Protein AF-A0A7S3N6K0-F1 (afdb_monomer)

Structure (mmCIF, N/CA/C/O backbone):
data_AF-A0A7S3N6K0-F1
#
_entry.id   AF-A0A7S3N6K0-F1
#
loop_
_atom_site.group_PDB
_atom_site.id
_atom_site.type_symbol
_atom_site.label_atom_id
_atom_site.label_alt_id
_atom_site.label_comp_id
_atom_site.label_asym_id
_atom_site.label_entity_id
_atom_site.label_seq_id
_atom_site.pdbx_PDB_ins_code
_atom_site.Cartn_x
_atom_site.Cartn_y
_atom_site.Cartn_z
_atom_site.occupancy
_atom_site.B_iso_or_equiv
_atom_site.auth_seq_id
_atom_site.auth_comp_id
_atom_site.auth_asym_id
_atom_site.auth_atom_id
_atom_site.pdbx_PDB_model_num
ATOM 1 N N . PRO A 1 1 ? -20.641 3.477 -6.121 1.00 61.81 1 PRO A N 1
ATOM 2 C CA . PRO A 1 1 ? -20.800 4.864 -6.634 1.00 61.81 1 PRO A CA 1
ATOM 3 C C . PRO A 1 1 ? -19.766 5.805 -5.996 1.00 61.81 1 PRO A C 1
ATOM 5 O O . PRO A 1 1 ? -19.721 5.887 -4.777 1.00 61.81 1 PRO A O 1
ATOM 8 N N . ILE A 1 2 ? -18.933 6.486 -6.793 1.00 73.31 2 ILE A N 1
ATOM 9 C CA . ILE A 1 2 ? -17.859 7.376 -6.290 1.00 73.31 2 ILE A CA 1
ATOM 10 C C . ILE A 1 2 ? -18.393 8.637 -5.591 1.00 73.31 2 ILE A C 1
ATOM 12 O O . ILE A 1 2 ? -17.727 9.186 -4.718 1.00 73.31 2 ILE A O 1
ATOM 16 N N . GLY A 1 3 ? -19.610 9.070 -5.935 1.00 79.94 3 GLY A N 1
ATOM 17 C CA . GLY A 1 3 ? -20.178 10.332 -5.453 1.00 79.94 3 GLY A CA 1
ATOM 18 C C . GLY A 1 3 ? -20.289 10.454 -3.930 1.00 79.94 3 GLY A C 1
ATOM 19 O O . GLY A 1 3 ? -20.188 11.560 -3.417 1.00 79.94 3 GLY A O 1
ATOM 20 N N . ILE A 1 4 ? -20.437 9.342 -3.199 1.00 83.88 4 ILE A N 1
ATOM 21 C CA . ILE A 1 4 ? -20.520 9.367 -1.727 1.00 83.88 4 ILE A CA 1
ATOM 22 C C . ILE A 1 4 ? -19.163 9.742 -1.117 1.00 83.88 4 ILE A C 1
ATOM 24 O O . ILE A 1 4 ? -19.099 10.634 -0.275 1.00 83.88 4 ILE A O 1
ATOM 28 N N . TYR A 1 5 ? -18.078 9.129 -1.599 1.00 84.31 5 TYR A N 1
ATOM 29 C CA . TYR A 1 5 ? -16.717 9.450 -1.162 1.00 84.31 5 TYR A CA 1
ATOM 30 C C . TYR A 1 5 ? -16.325 10.871 -1.553 1.00 84.31 5 TYR A C 1
ATOM 32 O O . TYR A 1 5 ? -15.713 11.582 -0.764 1.00 84.31 5 TYR A O 1
ATOM 40 N N . PHE A 1 6 ? -16.725 11.306 -2.751 1.00 83.25 6 PHE A N 1
ATOM 41 C CA . PHE A 1 6 ? -16.472 12.673 -3.196 1.00 83.25 6 PHE A CA 1
ATOM 42 C C . PHE A 1 6 ? -17.218 13.698 -2.343 1.00 83.25 6 PHE A C 1
ATOM 44 O O . PHE A 1 6 ? -16.638 14.705 -1.961 1.00 83.25 6 PHE A O 1
ATOM 51 N N . LYS A 1 7 ? -18.471 13.421 -1.970 1.00 84.50 7 LYS A N 1
ATOM 52 C CA . LYS A 1 7 ? -19.224 14.278 -1.050 1.00 84.50 7 LYS A CA 1
ATOM 53 C C . LYS A 1 7 ? -18.536 14.382 0.314 1.00 84.50 7 LYS A C 1
ATOM 55 O O . LYS A 1 7 ? -18.331 15.488 0.789 1.00 84.50 7 LYS A O 1
ATOM 60 N N . ARG A 1 8 ? -18.120 13.254 0.899 1.00 83.06 8 ARG A N 1
ATOM 61 C CA . ARG A 1 8 ? -17.389 13.247 2.178 1.00 83.06 8 ARG A CA 1
ATOM 62 C C . ARG A 1 8 ? -16.058 13.987 2.103 1.00 83.06 8 ARG A C 1
ATOM 64 O O . ARG A 1 8 ? -15.725 14.711 3.026 1.00 83.06 8 ARG A O 1
ATOM 71 N N . PHE A 1 9 ? -15.337 13.855 0.993 1.00 83.75 9 PHE A N 1
ATOM 72 C CA . PHE A 1 9 ? -14.137 14.649 0.739 1.00 83.75 9 PHE A CA 1
ATOM 73 C C . PHE A 1 9 ? -14.433 16.155 0.763 1.00 83.75 9 PHE A C 1
ATOM 75 O O . PHE A 1 9 ? -13.715 16.904 1.417 1.00 83.75 9 PHE A O 1
ATOM 82 N N . LEU A 1 10 ? -15.505 16.602 0.099 1.00 83.19 10 LEU A N 1
ATOM 83 C CA . LEU A 1 10 ? -15.921 18.007 0.150 1.00 83.19 10 LEU A CA 1
ATOM 84 C C . LEU A 1 10 ? -16.320 18.435 1.569 1.00 83.19 10 LEU A C 1
ATOM 86 O O . LEU A 1 10 ? -15.965 19.532 1.990 1.00 83.19 10 LEU A O 1
ATOM 90 N N . ASP A 1 11 ? -17.012 17.570 2.312 1.00 83.00 11 ASP A N 1
ATOM 91 C CA . ASP A 1 11 ? -17.395 17.833 3.701 1.00 83.00 11 ASP A CA 1
ATOM 92 C C . ASP A 1 11 ? -16.158 17.962 4.619 1.00 83.00 11 ASP A C 1
ATOM 94 O O . ASP A 1 11 ? -16.129 18.845 5.475 1.00 83.00 11 ASP A O 1
ATOM 98 N N . GLU A 1 12 ? -15.120 17.135 4.424 1.00 79.25 12 GLU A N 1
ATOM 99 C CA . GLU A 1 12 ? -13.833 17.240 5.134 1.00 79.25 12 GLU A CA 1
ATOM 100 C C . GLU A 1 12 ? -13.090 18.537 4.786 1.00 79.25 12 GLU A C 1
ATOM 102 O O . GLU A 1 12 ? -12.587 19.205 5.685 1.00 79.25 12 GLU A O 1
ATOM 107 N N . LEU A 1 13 ? -13.070 18.939 3.509 1.00 75.31 13 LEU A N 1
ATOM 108 C CA . LEU A 1 13 ? -12.463 20.211 3.096 1.00 75.31 13 LEU A CA 1
ATOM 109 C C . LEU A 1 13 ? -13.164 21.420 3.722 1.00 75.31 13 LEU A C 1
ATOM 111 O O . LEU A 1 13 ? -12.506 22.357 4.163 1.00 75.31 13 LEU A O 1
ATOM 115 N N . LEU A 1 14 ? -14.496 21.399 3.779 1.00 76.56 14 LEU A N 1
ATOM 116 C CA . LEU A 1 14 ? -15.283 22.468 4.394 1.00 76.56 14 LEU A CA 1
ATOM 117 C C . LEU A 1 14 ? -15.173 22.485 5.922 1.00 76.56 14 LEU A C 1
ATOM 119 O O . LEU A 1 14 ? -15.450 23.513 6.533 1.00 76.56 14 LEU A O 1
ATOM 123 N N . ALA A 1 15 ? -14.817 21.365 6.555 1.00 73.38 15 ALA A N 1
ATOM 124 C CA . ALA A 1 15 ? -14.626 21.300 8.001 1.00 73.38 15 ALA A CA 1
ATOM 125 C C . ALA A 1 15 ? -13.355 22.031 8.465 1.00 73.38 15 ALA A C 1
ATOM 127 O O . ALA A 1 15 ? -13.328 22.512 9.599 1.00 73.38 15 ALA A O 1
ATOM 128 N N . ASP A 1 16 ? -12.344 22.132 7.597 1.00 67.25 16 ASP A N 1
ATOM 129 C CA . ASP A 1 16 ? -11.112 22.889 7.851 1.00 67.25 16 ASP A CA 1
ATOM 130 C C . ASP A 1 16 ? -11.307 24.412 7.669 1.00 67.25 16 ASP A C 1
ATOM 132 O O . ASP A 1 16 ? -10.515 25.203 8.187 1.00 67.25 16 ASP A O 1
ATOM 136 N N . GLU A 1 17 ? -12.382 24.840 6.996 1.00 68.38 17 GLU A N 1
ATOM 137 C CA . GLU A 1 17 ? -12.741 26.248 6.807 1.00 68.38 17 GLU A CA 1
ATOM 138 C C . GLU A 1 17 ? -13.609 26.785 7.957 1.00 68.38 17 GLU A C 1
ATOM 140 O O . GLU A 1 17 ? -14.596 26.178 8.379 1.00 68.38 17 GLU A O 1
ATOM 145 N N . GLN A 1 18 ? -13.279 27.983 8.457 1.00 60.53 18 GLN A N 1
ATOM 146 C CA . GLN A 1 18 ? -14.027 28.616 9.557 1.00 60.53 18 GLN A CA 1
ATOM 147 C C . GLN A 1 18 ? -15.471 28.971 9.163 1.00 60.53 18 GLN A C 1
ATOM 149 O O . GLN A 1 18 ? -16.352 29.016 10.022 1.00 60.53 18 GLN A O 1
ATOM 154 N N . ASN A 1 19 ? -15.720 29.182 7.867 1.00 59.16 19 ASN A N 1
ATOM 155 C CA . ASN A 1 19 ? -17.046 29.351 7.288 1.00 59.16 19 ASN A CA 1
ATOM 156 C C . ASN A 1 19 ? -17.302 28.205 6.309 1.00 59.16 19 ASN A C 1
ATOM 158 O O . ASN A 1 19 ? -16.700 28.156 5.242 1.00 59.16 19 ASN A O 1
ATOM 162 N N . LYS A 1 20 ? -18.237 27.312 6.653 1.00 66.81 20 LYS A N 1
ATOM 163 C CA . LYS A 1 20 ? -18.694 26.177 5.828 1.00 66.81 20 LYS A CA 1
ATOM 164 C C . LYS A 1 20 ? -19.511 26.625 4.607 1.00 66.81 20 LYS A C 1
ATOM 166 O O . LYS A 1 20 ? -20.575 26.071 4.337 1.00 66.81 20 LYS A O 1
ATOM 171 N N . ASP A 1 21 ? -19.079 27.678 3.926 1.00 74.38 21 ASP A N 1
ATOM 172 C CA . ASP A 1 21 ? -19.758 28.216 2.759 1.00 74.38 21 ASP A CA 1
ATOM 173 C C . ASP A 1 21 ? -19.478 27.307 1.547 1.00 74.38 21 ASP A C 1
ATOM 175 O O . ASP A 1 21 ? -18.334 27.180 1.119 1.00 74.38 21 ASP A O 1
ATOM 179 N N . PRO A 1 22 ? -20.487 26.657 0.946 1.00 72.19 22 PRO A N 1
ATOM 180 C CA . PRO A 1 22 ? -20.269 25.796 -0.215 1.00 72.19 22 PRO A CA 1
ATOM 181 C C . PRO A 1 22 ? -19.750 26.552 -1.449 1.00 72.19 22 PRO A C 1
ATOM 183 O O . PRO A 1 22 ? -19.272 25.926 -2.397 1.00 72.19 22 PRO A O 1
ATOM 186 N N . SER A 1 23 ? -19.843 27.885 -1.467 1.00 76.31 23 SER A N 1
ATOM 187 C CA . SER A 1 23 ? -19.391 28.711 -2.589 1.00 76.31 23 SER A CA 1
ATOM 188 C C . SER A 1 23 ? -17.866 28.793 -2.733 1.00 76.31 23 SER A C 1
ATOM 190 O O . SER A 1 23 ? -17.402 29.078 -3.836 1.00 76.31 23 SER A O 1
ATOM 192 N N . VAL A 1 24 ? -17.083 28.453 -1.697 1.00 75.94 24 VAL A N 1
ATOM 193 C CA . VAL A 1 24 ? -15.606 28.381 -1.781 1.00 75.94 24 VAL A CA 1
ATOM 194 C C . VAL A 1 24 ? -15.078 27.057 -2.347 1.00 75.94 24 VAL A C 1
ATOM 196 O O . VAL A 1 24 ? -13.908 26.975 -2.717 1.00 75.94 24 VAL A O 1
ATOM 199 N N . ILE A 1 25 ? -15.921 26.026 -2.505 1.00 76.62 25 ILE A N 1
ATOM 200 C CA . ILE A 1 25 ? -15.509 24.708 -3.033 1.00 76.62 25 ILE A CA 1
ATOM 201 C C . ILE A 1 25 ? -14.801 24.800 -4.399 1.00 76.62 25 ILE A C 1
ATOM 203 O O . ILE A 1 25 ? -13.754 24.167 -4.555 1.00 76.62 25 ILE A O 1
ATOM 207 N N . PRO A 1 26 ? -15.305 25.557 -5.399 1.00 78.19 26 PRO A N 1
ATOM 208 C CA . PRO A 1 26 ? -14.641 25.657 -6.697 1.00 78.19 26 PRO A CA 1
ATOM 209 C C . PRO A 1 26 ? -13.258 26.304 -6.612 1.00 78.19 26 PRO A C 1
ATOM 211 O O . PRO A 1 26 ? -12.403 26.014 -7.443 1.00 78.19 26 PRO A O 1
ATOM 214 N N . GLU A 1 27 ? -13.043 27.184 -5.635 1.00 76.62 27 GLU A N 1
ATOM 215 C CA . GLU A 1 27 ? -11.763 27.851 -5.409 1.00 76.62 27 GLU A CA 1
ATOM 216 C C . GLU A 1 27 ? -10.782 26.915 -4.703 1.00 76.62 27 GLU A C 1
ATOM 218 O O . GLU A 1 27 ? -9.694 26.687 -5.221 1.00 76.62 27 GLU A O 1
ATOM 223 N N . LEU A 1 28 ? -11.215 26.245 -3.630 1.00 72.88 28 LEU A N 1
ATOM 224 C CA . LEU A 1 28 ? -10.425 25.225 -2.931 1.00 72.88 28 LEU A CA 1
ATOM 225 C C . LEU A 1 28 ? -10.003 24.085 -3.864 1.00 72.88 28 LEU A C 1
ATOM 227 O O . LEU A 1 28 ? -8.864 23.632 -3.825 1.00 72.88 28 LEU A O 1
ATOM 231 N N . MET A 1 29 ? -10.900 23.633 -4.744 1.00 76.19 29 MET A N 1
ATOM 232 C CA . MET A 1 29 ? -10.610 22.553 -5.687 1.00 76.19 29 MET A CA 1
ATOM 233 C C . MET A 1 29 ? -9.577 22.916 -6.759 1.00 76.19 29 MET A C 1
ATOM 235 O O . MET A 1 29 ? -8.968 21.998 -7.311 1.00 76.19 29 MET A O 1
ATOM 239 N N . LYS A 1 30 ? -9.346 24.203 -7.063 1.00 75.88 30 LYS A N 1
ATOM 240 C CA . LYS A 1 30 ? -8.331 24.604 -8.059 1.00 75.88 30 LYS A CA 1
ATOM 241 C C . LYS A 1 30 ? -6.919 24.204 -7.639 1.00 75.88 30 LYS A C 1
ATOM 243 O O . LYS A 1 30 ? -6.103 23.895 -8.505 1.00 75.88 30 LYS A O 1
ATOM 248 N N . ASP A 1 31 ? -6.658 24.143 -6.336 1.00 69.69 31 ASP A N 1
ATOM 249 C CA . ASP A 1 31 ? -5.336 23.822 -5.791 1.00 69.69 31 ASP A CA 1
ATOM 250 C C . ASP A 1 31 ? -5.086 22.306 -5.660 1.00 69.69 31 ASP A C 1
ATOM 252 O O . ASP A 1 31 ? -3.961 21.854 -5.398 1.00 69.69 31 ASP A O 1
ATOM 256 N N . PHE A 1 32 ? -6.114 21.479 -5.887 1.00 76.19 32 PHE A N 1
ATOM 257 C CA . PHE A 1 32 ? -6.000 20.026 -5.815 1.00 76.19 32 PHE A CA 1
ATOM 258 C C . PHE A 1 32 ? -5.665 19.406 -7.172 1.00 76.19 32 PHE A C 1
ATOM 260 O O . PHE A 1 32 ? -6.502 19.278 -8.064 1.00 76.19 32 PHE A O 1
ATOM 267 N N . LYS A 1 33 ? -4.434 18.899 -7.291 1.00 80.44 33 LYS A N 1
ATOM 268 C CA . LYS A 1 33 ? -4.054 18.008 -8.397 1.00 80.44 33 LYS A CA 1
ATOM 269 C C . LYS A 1 33 ? -4.908 16.724 -8.372 1.00 80.44 33 LYS A C 1
ATOM 271 O O . LYS A 1 33 ? -5.174 16.217 -7.275 1.00 80.44 33 LYS A O 1
ATOM 276 N N . PRO A 1 34 ? -5.276 16.140 -9.530 1.00 80.94 34 PRO A N 1
ATOM 277 C CA . PRO A 1 34 ? -6.066 14.904 -9.595 1.00 80.94 34 PRO A CA 1
ATOM 278 C C . PRO A 1 34 ? -5.501 13.757 -8.745 1.00 80.94 34 PRO A C 1
ATOM 280 O O . PRO A 1 34 ? -6.251 13.011 -8.113 1.00 80.94 34 PRO A O 1
ATOM 283 N N . GLU A 1 35 ? -4.177 13.645 -8.655 1.00 77.19 35 GLU A N 1
ATOM 284 C CA . GLU A 1 35 ? -3.478 12.646 -7.844 1.00 77.19 35 GLU A CA 1
ATOM 285 C C . GLU A 1 35 ? -3.730 1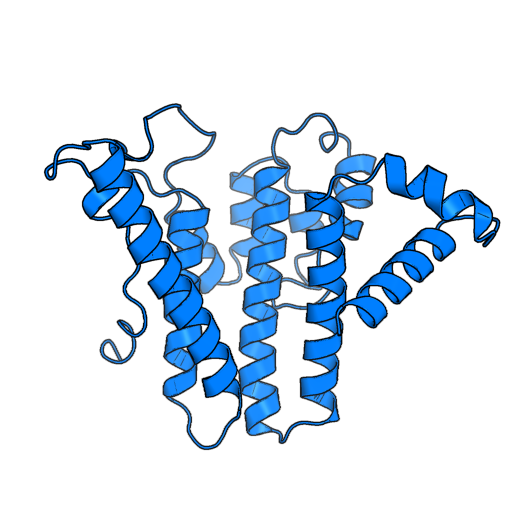2.840 -6.343 1.00 77.19 35 GLU A C 1
ATOM 287 O O . GLU A 1 35 ? -3.926 11.860 -5.621 1.00 77.19 35 GLU A O 1
ATOM 292 N N . LYS A 1 36 ? -3.782 14.095 -5.869 1.00 78.38 36 LYS A N 1
ATOM 293 C CA . LYS A 1 36 ? -4.100 14.414 -4.468 1.00 78.38 36 LYS A CA 1
ATOM 294 C C . LYS A 1 36 ? -5.533 14.000 -4.139 1.00 78.38 36 LYS A C 1
ATOM 296 O O . LYS A 1 36 ? -5.747 13.313 -3.143 1.00 78.38 36 LYS A O 1
ATOM 301 N N . ILE A 1 37 ? -6.486 14.341 -5.011 1.00 82.62 37 ILE A N 1
ATOM 302 C CA . ILE A 1 37 ? -7.900 13.956 -4.859 1.00 82.62 37 ILE A CA 1
ATOM 303 C C . ILE A 1 37 ? -8.021 12.431 -4.810 1.00 82.62 37 ILE A C 1
ATOM 305 O O . ILE A 1 37 ? -8.642 11.881 -3.904 1.00 82.62 37 ILE A O 1
ATOM 309 N N . LYS A 1 38 ? -7.370 11.725 -5.741 1.00 83.31 38 LYS A N 1
ATOM 310 C CA . LYS A 1 38 ? -7.366 10.258 -5.792 1.00 83.31 38 LYS A CA 1
ATOM 311 C C . LYS A 1 38 ? -6.863 9.632 -4.490 1.00 83.31 38 LYS A C 1
ATOM 313 O O . LYS A 1 38 ? -7.457 8.660 -4.031 1.00 83.31 38 LYS A O 1
ATOM 318 N N . ASN A 1 39 ? -5.793 10.163 -3.901 1.00 82.19 39 ASN A N 1
ATOM 319 C CA . ASN A 1 39 ? -5.239 9.636 -2.652 1.00 82.19 39 ASN A CA 1
ATOM 320 C C . ASN A 1 39 ? -6.182 9.858 -1.464 1.00 82.19 39 ASN A C 1
ATOM 322 O O . ASN A 1 39 ? -6.384 8.937 -0.677 1.00 82.19 39 ASN A O 1
ATOM 326 N N . ILE A 1 40 ? -6.819 11.027 -1.371 1.00 83.50 40 ILE A N 1
ATOM 327 C CA . ILE A 1 40 ? -7.783 11.312 -0.298 1.00 83.50 40 ILE A CA 1
ATOM 328 C C . ILE A 1 40 ? -9.033 10.437 -0.439 1.00 83.50 40 ILE A C 1
ATOM 330 O O . ILE A 1 40 ? -9.457 9.805 0.524 1.00 83.50 40 ILE A O 1
ATOM 334 N N . LEU A 1 41 ? -9.581 10.302 -1.650 1.00 86.81 41 LEU A N 1
ATOM 335 C CA . LEU A 1 41 ? -10.725 9.417 -1.888 1.00 86.81 41 LEU A CA 1
ATOM 336 C C . LEU A 1 41 ? -10.404 7.959 -1.555 1.00 86.81 41 LEU A C 1
ATOM 338 O O . LEU A 1 41 ? -11.239 7.266 -0.976 1.00 86.81 41 LEU A O 1
ATOM 342 N N . LYS A 1 42 ? -9.195 7.492 -1.892 1.00 86.19 42 LYS A N 1
ATOM 343 C CA . LYS A 1 42 ? -8.728 6.155 -1.508 1.00 86.19 42 LYS A CA 1
ATOM 344 C C . LYS A 1 42 ? -8.672 5.988 0.005 1.00 86.19 42 LYS A C 1
ATOM 346 O O . LYS A 1 42 ? -9.106 4.950 0.487 1.00 86.19 42 LYS A O 1
ATOM 351 N N . LYS A 1 43 ? -8.190 6.993 0.735 1.00 87.38 43 LYS A N 1
ATOM 352 C CA . LYS A 1 43 ? -8.162 6.996 2.202 1.00 87.38 43 LYS A CA 1
ATOM 353 C C . LYS A 1 43 ? -9.559 6.885 2.817 1.00 87.38 43 LYS A C 1
ATOM 355 O O . LYS A 1 43 ? -9.776 6.041 3.689 1.00 87.38 43 LYS A O 1
ATOM 360 N N . ILE A 1 44 ? -10.509 7.694 2.343 1.00 88.25 44 ILE A N 1
ATOM 361 C CA . ILE A 1 44 ? -11.901 7.655 2.826 1.00 88.25 44 ILE A CA 1
ATOM 362 C C . ILE A 1 44 ? -12.507 6.278 2.534 1.00 88.25 44 ILE A C 1
ATOM 364 O O . ILE A 1 44 ? -13.060 5.638 3.424 1.00 88.25 44 ILE A O 1
ATOM 368 N N . TRP A 1 45 ? -12.340 5.786 1.303 1.00 90.56 45 TRP A N 1
ATOM 369 C CA . TRP A 1 45 ? -12.825 4.466 0.904 1.00 90.56 45 TRP A CA 1
ATOM 370 C C . TRP A 1 45 ? -12.230 3.337 1.751 1.00 90.56 45 TRP A C 1
ATOM 372 O O . TRP A 1 45 ? -12.962 2.440 2.161 1.00 90.56 45 TRP A O 1
ATOM 382 N N . LEU A 1 46 ? -10.923 3.373 2.019 1.00 91.56 46 LEU A N 1
ATOM 383 C CA . LEU A 1 46 ? -10.237 2.322 2.766 1.00 91.56 46 LEU A CA 1
ATOM 384 C C . LEU A 1 46 ? -10.717 2.271 4.222 1.00 91.56 46 LEU A C 1
ATOM 386 O O . LEU A 1 46 ? -10.982 1.185 4.730 1.00 91.56 46 LEU A O 1
ATOM 390 N N . THR A 1 47 ? -10.884 3.438 4.852 1.00 90.50 47 THR A N 1
ATOM 391 C CA . THR A 1 47 ? -11.439 3.558 6.211 1.00 90.50 47 THR A CA 1
ATOM 392 C C . THR A 1 47 ? -12.868 3.019 6.270 1.00 90.50 47 THR A C 1
ATOM 394 O O . THR A 1 47 ? -13.170 2.158 7.086 1.00 90.50 47 THR A O 1
ATOM 397 N N . GLU A 1 48 ? -13.741 3.437 5.350 1.00 91.38 48 GLU A N 1
ATOM 398 C CA . GLU A 1 48 ? -15.127 2.953 5.333 1.00 91.38 48 GLU A CA 1
ATOM 399 C C . GLU A 1 48 ? -15.236 1.455 5.063 1.00 91.38 48 GLU A C 1
ATOM 401 O O . GLU A 1 48 ? -16.095 0.782 5.629 1.00 91.38 48 GLU A O 1
ATOM 406 N N . LEU A 1 49 ? -14.387 0.920 4.184 1.00 93.12 49 LEU A N 1
ATOM 407 C CA . LEU A 1 49 ? -14.377 -0.508 3.910 1.00 93.12 49 LEU A CA 1
ATOM 408 C C . LEU A 1 49 ? -13.896 -1.296 5.132 1.00 93.12 49 LEU A C 1
ATOM 410 O O . LEU A 1 49 ? -14.439 -2.366 5.401 1.00 93.12 49 LEU A O 1
ATOM 414 N N . TYR A 1 50 ? -12.919 -0.773 5.874 1.00 94.19 50 TYR A N 1
ATOM 415 C CA . TYR A 1 50 ? -12.463 -1.361 7.131 1.00 94.19 50 TYR A CA 1
ATOM 416 C C . TYR A 1 50 ? -13.599 -1.413 8.164 1.00 94.19 50 TYR A C 1
ATOM 418 O O . TYR A 1 50 ? -13.901 -2.493 8.678 1.00 94.19 50 TYR A O 1
ATOM 426 N N . ASP A 1 51 ? -14.291 -0.291 8.377 1.00 93.12 51 ASP A N 1
ATOM 427 C CA . ASP A 1 51 ? -15.430 -0.198 9.300 1.00 93.12 51 ASP A CA 1
ATOM 428 C C . ASP A 1 51 ? -16.587 -1.108 8.861 1.00 93.12 51 ASP A C 1
ATOM 430 O O . ASP A 1 51 ? -17.231 -1.767 9.677 1.00 93.12 51 ASP A O 1
ATOM 434 N N . TYR A 1 52 ? -16.858 -1.190 7.556 1.00 94.31 52 TYR A N 1
ATOM 435 C CA . TYR A 1 52 ? -17.860 -2.107 7.014 1.00 94.31 52 TYR A CA 1
ATOM 436 C C . TYR A 1 52 ? -17.500 -3.568 7.305 1.00 94.31 52 TYR A C 1
ATOM 438 O O . TYR A 1 52 ? -18.371 -4.353 7.687 1.00 94.31 52 TYR A O 1
ATOM 446 N N . CYS A 1 53 ? -16.225 -3.938 7.147 1.00 94.88 53 CYS A N 1
ATOM 447 C CA . CYS A 1 53 ? -15.764 -5.290 7.447 1.00 94.88 53 CYS A CA 1
ATOM 448 C C . CYS A 1 53 ? -15.962 -5.636 8.924 1.00 94.88 53 CYS A C 1
ATOM 450 O O . CYS A 1 53 ? -16.405 -6.741 9.216 1.00 94.88 53 CYS A O 1
ATOM 452 N N . GLU A 1 54 ? -15.699 -4.691 9.828 1.00 92.19 54 GLU A N 1
ATOM 453 C CA . GLU A 1 54 ? -15.879 -4.875 11.271 1.00 92.19 54 GLU A CA 1
ATOM 454 C C . GLU A 1 54 ? -17.347 -5.054 11.672 1.00 92.19 54 GLU A C 1
ATOM 456 O O . GLU A 1 54 ? -17.679 -5.924 12.473 1.00 92.19 54 GLU A O 1
ATOM 461 N N . ASN A 1 55 ? -18.234 -4.233 11.104 1.00 94.69 55 ASN A N 1
ATOM 462 C CA . ASN A 1 55 ? -19.611 -4.115 11.585 1.00 94.69 55 ASN A CA 1
ATOM 463 C C . ASN A 1 55 ? -20.611 -5.035 10.868 1.00 94.69 55 ASN A C 1
ATOM 465 O O . ASN A 1 55 ? -21.688 -5.294 11.404 1.00 94.69 55 ASN A O 1
ATOM 469 N N . VAL A 1 56 ? -20.308 -5.486 9.645 1.00 95.56 56 VAL A N 1
ATOM 470 C CA . VAL A 1 56 ? -21.285 -6.177 8.780 1.00 95.56 56 VAL A CA 1
ATOM 471 C C . VAL A 1 56 ? -20.885 -7.613 8.449 1.00 95.56 56 VAL A C 1
ATOM 473 O O . VAL A 1 56 ? -21.757 -8.458 8.236 1.00 95.56 56 VAL A O 1
ATOM 476 N N . LEU A 1 57 ? -19.588 -7.918 8.365 1.00 94.06 57 LEU A N 1
ATOM 477 C CA . LEU A 1 57 ? -19.138 -9.244 7.944 1.00 94.06 57 LEU A CA 1
ATOM 478 C C . LEU A 1 57 ? -19.135 -10.251 9.100 1.00 94.06 57 LEU A C 1
ATOM 480 O O . LEU A 1 57 ? -19.096 -9.902 10.275 1.00 94.06 57 LEU A O 1
ATOM 484 N N . ASN A 1 58 ? -19.150 -11.540 8.750 1.00 93.62 58 ASN A N 1
ATOM 485 C CA . ASN A 1 58 ? -18.910 -12.597 9.733 1.00 93.62 58 ASN A CA 1
ATOM 486 C C . ASN A 1 58 ? -17.472 -12.507 10.289 1.00 93.62 58 ASN A C 1
ATOM 488 O O . ASN A 1 58 ? -16.588 -12.030 9.570 1.00 93.62 58 ASN A O 1
ATOM 492 N N . PRO A 1 59 ? -17.208 -13.020 11.507 1.00 93.56 59 PRO A N 1
ATOM 493 C CA . PRO A 1 59 ? -15.915 -12.855 12.174 1.00 93.56 59 PRO A CA 1
ATOM 494 C C . PRO A 1 59 ? -14.705 -13.301 11.344 1.00 93.56 59 PRO A C 1
ATOM 496 O O . PRO A 1 59 ? -13.719 -12.574 11.272 1.00 93.56 59 PRO A O 1
ATOM 499 N N . GLN A 1 60 ? -14.794 -14.445 10.657 1.00 93.19 60 GLN A N 1
ATOM 500 C CA . GLN A 1 60 ? -13.695 -14.945 9.826 1.00 93.19 60 GLN A CA 1
ATOM 501 C C . GLN A 1 60 ? -13.406 -14.005 8.646 1.00 93.19 60 GLN A C 1
ATOM 503 O O . GLN A 1 60 ? -12.264 -13.647 8.377 1.00 93.19 60 GLN A O 1
ATOM 508 N N . SER A 1 61 ? -14.455 -13.567 7.947 1.00 94.88 61 SER A N 1
ATOM 509 C CA . SER A 1 61 ? -14.327 -12.637 6.821 1.00 94.88 61 SER A CA 1
ATOM 510 C C . SER A 1 61 ? -13.837 -11.267 7.256 1.00 94.88 61 SER A C 1
ATOM 512 O O . SER A 1 61 ? -13.021 -10.685 6.546 1.00 94.88 61 SER A O 1
ATOM 514 N N . ALA A 1 62 ? -14.315 -10.773 8.399 1.00 95.12 62 ALA A N 1
ATOM 515 C CA . ALA A 1 62 ? -13.864 -9.524 8.992 1.00 95.12 62 ALA A CA 1
ATOM 516 C C . ALA A 1 62 ? -12.367 -9.593 9.308 1.00 95.12 62 ALA A C 1
ATOM 518 O O . ALA A 1 62 ? -11.624 -8.740 8.836 1.00 95.12 62 ALA A O 1
ATOM 519 N N . MET A 1 63 ? -11.918 -10.652 9.992 1.00 93.75 63 MET A N 1
ATOM 520 C CA . MET A 1 63 ? -10.513 -10.854 10.347 1.00 93.75 63 MET A CA 1
ATOM 521 C C . MET A 1 63 ? -9.614 -10.844 9.108 1.00 93.75 63 MET A C 1
ATOM 523 O O . MET A 1 63 ? -8.716 -10.009 9.016 1.00 93.75 63 MET A O 1
ATOM 527 N N . THR A 1 64 ? -9.880 -11.691 8.107 1.00 94.88 64 THR A N 1
ATOM 528 C CA . THR A 1 64 ? -9.032 -11.722 6.905 1.00 94.88 64 THR A CA 1
ATOM 529 C C . THR A 1 64 ? -9.073 -10.395 6.145 1.00 94.88 64 THR A C 1
ATOM 531 O O . THR A 1 64 ? -8.032 -9.892 5.734 1.00 94.88 64 THR A O 1
ATOM 534 N N . MET A 1 65 ? -10.255 -9.797 5.952 1.00 95.38 65 MET A N 1
ATOM 535 C CA . MET A 1 65 ? -10.369 -8.525 5.227 1.00 95.38 65 MET A CA 1
ATOM 536 C C . MET A 1 65 ? -9.648 -7.387 5.946 1.00 95.38 65 MET A C 1
ATOM 538 O O . MET A 1 65 ? -8.916 -6.640 5.304 1.00 95.38 65 MET A O 1
ATOM 542 N N . GLN A 1 66 ? -9.821 -7.252 7.260 1.00 94.94 66 GLN A N 1
ATOM 543 C CA . GLN A 1 66 ? -9.167 -6.207 8.043 1.00 94.94 66 GLN A CA 1
ATOM 544 C C . GLN A 1 66 ? -7.647 -6.335 7.980 1.00 94.94 66 GLN A C 1
ATOM 546 O O . GLN A 1 66 ? -6.977 -5.327 7.784 1.00 94.94 66 GLN A O 1
ATOM 551 N N . GLU A 1 67 ? -7.101 -7.548 8.060 1.00 95.00 67 GLU A N 1
ATOM 552 C CA . GLU A 1 67 ? -5.657 -7.771 7.928 1.00 95.00 67 GLU A CA 1
ATOM 553 C C . GLU A 1 67 ? -5.130 -7.375 6.537 1.00 95.00 67 GLU A C 1
ATOM 555 O O . GLU A 1 67 ? -4.088 -6.726 6.424 1.00 95.00 67 GLU A O 1
ATOM 560 N N . LEU A 1 68 ? -5.873 -7.673 5.463 1.00 95.25 68 LEU A N 1
ATOM 561 C CA . LEU A 1 68 ? -5.513 -7.226 4.111 1.00 95.25 68 LEU A CA 1
ATOM 562 C C . LEU A 1 68 ? -5.586 -5.698 3.958 1.00 95.25 68 LEU A C 1
ATOM 564 O O . LEU A 1 68 ? -4.723 -5.097 3.315 1.00 95.25 68 LEU A O 1
ATOM 568 N N . LEU A 1 69 ? -6.603 -5.060 4.541 1.00 95.50 69 LEU A N 1
ATOM 569 C CA . LEU A 1 69 ? -6.808 -3.612 4.459 1.00 95.50 69 LEU A CA 1
ATOM 570 C C . LEU A 1 69 ? -5.806 -2.832 5.315 1.00 95.50 69 LEU A C 1
ATOM 572 O O . LEU A 1 69 ? -5.330 -1.789 4.870 1.00 95.50 69 LEU A O 1
ATOM 576 N N . LYS A 1 70 ? -5.443 -3.343 6.499 1.00 95.12 70 LYS A N 1
ATOM 577 C CA . LYS A 1 70 ? -4.368 -2.788 7.337 1.00 95.12 70 LYS A CA 1
ATOM 578 C C . LYS A 1 70 ? -3.046 -2.783 6.582 1.00 95.12 70 LYS A C 1
ATOM 580 O O . LYS A 1 70 ? -2.393 -1.748 6.516 1.00 95.12 70 LYS A O 1
ATOM 585 N N . PHE A 1 71 ? -2.705 -3.896 5.939 1.00 95.19 71 PHE A N 1
ATOM 586 C CA . PHE A 1 71 ? -1.500 -3.986 5.121 1.00 95.19 71 PHE A CA 1
ATOM 587 C C . PHE A 1 71 ? -1.523 -3.014 3.927 1.00 95.19 71 PHE A C 1
ATOM 589 O O . PHE A 1 71 ? -0.558 -2.289 3.692 1.00 95.19 71 PHE A O 1
ATOM 596 N N . GLU A 1 72 ? -2.638 -2.932 3.192 1.00 93.25 72 GLU A N 1
ATOM 597 C CA . GLU A 1 72 ? -2.786 -1.980 2.079 1.00 93.25 72 GLU A CA 1
ATOM 598 C C . GLU A 1 72 ? -2.662 -0.523 2.558 1.00 93.25 72 GLU A C 1
ATOM 600 O O . GLU A 1 72 ? -2.053 0.306 1.874 1.00 93.25 72 GLU A O 1
ATOM 605 N N . SER A 1 73 ? -3.208 -0.227 3.739 1.00 93.44 73 SER A N 1
ATOM 606 C CA . SER A 1 73 ? -3.097 1.068 4.405 1.00 93.44 73 SER A CA 1
ATOM 607 C C . SER A 1 73 ? -1.650 1.413 4.748 1.00 93.44 73 SER A C 1
ATOM 609 O O . SER A 1 73 ? -1.177 2.497 4.399 1.00 93.44 73 SER A O 1
ATOM 611 N N . ASP A 1 74 ? -0.928 0.478 5.366 1.00 94.00 74 ASP A N 1
ATOM 612 C CA . ASP A 1 74 ? 0.474 0.649 5.741 1.00 94.00 74 ASP A CA 1
ATOM 613 C C . ASP A 1 74 ? 1.354 0.863 4.498 1.00 94.00 74 ASP A C 1
ATOM 615 O O . ASP A 1 74 ? 2.166 1.788 4.475 1.00 94.00 74 ASP A O 1
ATOM 619 N N . CYS A 1 75 ? 1.138 0.109 3.411 1.00 92.94 75 CYS A N 1
ATOM 620 C CA . CYS A 1 75 ? 1.835 0.336 2.138 1.00 92.94 75 CYS A CA 1
ATOM 621 C C . CYS A 1 75 ? 1.590 1.746 1.582 1.00 92.94 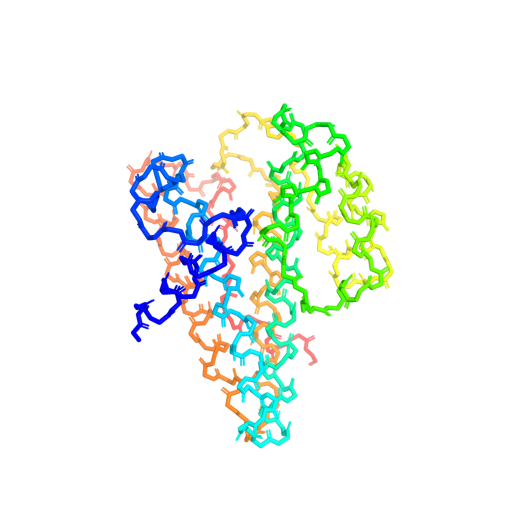75 CYS A C 1
ATOM 623 O O . CYS A 1 75 ? 2.528 2.392 1.116 1.00 92.94 75 CYS A O 1
ATOM 625 N N . GLN A 1 76 ? 0.347 2.242 1.621 1.00 89.94 76 GLN A N 1
ATOM 626 C CA . GLN A 1 76 ? 0.039 3.605 1.173 1.00 89.94 76 GLN A CA 1
ATOM 627 C C . GLN A 1 76 ? 0.753 4.650 2.035 1.00 89.94 76 GLN A C 1
ATOM 629 O O . GLN A 1 76 ? 1.344 5.583 1.493 1.00 89.94 76 GLN A O 1
ATOM 634 N N . THR A 1 77 ? 0.750 4.472 3.357 1.00 90.31 77 THR A N 1
ATOM 635 C CA . THR A 1 77 ? 1.451 5.350 4.302 1.00 90.31 77 THR A CA 1
ATOM 636 C C . THR A 1 77 ? 2.952 5.385 4.020 1.00 90.31 77 THR A C 1
ATOM 638 O O . THR A 1 77 ? 3.516 6.468 3.849 1.00 90.31 77 THR A O 1
ATOM 641 N N . ILE A 1 78 ? 3.591 4.220 3.882 1.00 91.81 78 ILE A N 1
ATOM 642 C CA . ILE A 1 78 ? 5.018 4.110 3.552 1.00 91.81 78 ILE A CA 1
ATOM 643 C C . ILE A 1 78 ? 5.313 4.792 2.208 1.00 91.81 78 ILE A C 1
ATOM 645 O O . ILE A 1 78 ? 6.265 5.567 2.123 1.00 91.81 78 ILE A O 1
ATOM 649 N N . GLN A 1 79 ? 4.486 4.577 1.179 1.00 89.69 79 GLN A N 1
ATOM 650 C CA . GLN A 1 79 ? 4.686 5.182 -0.142 1.00 89.69 79 GLN A CA 1
ATOM 651 C C . GLN A 1 79 ? 4.575 6.711 -0.103 1.00 89.69 79 GLN A C 1
ATOM 653 O O . GLN A 1 79 ? 5.374 7.411 -0.725 1.00 89.69 79 GLN A O 1
ATOM 658 N N . ILE A 1 80 ? 3.596 7.250 0.630 1.00 86.81 80 ILE A N 1
ATOM 659 C CA . ILE A 1 80 ? 3.426 8.699 0.804 1.00 86.81 80 ILE A CA 1
ATOM 660 C C . ILE A 1 80 ? 4.653 9.292 1.500 1.00 86.81 80 ILE A C 1
ATOM 662 O O . ILE A 1 80 ? 5.164 10.332 1.078 1.00 86.81 80 ILE A O 1
ATOM 666 N N . ILE A 1 81 ? 5.146 8.642 2.554 1.00 88.00 81 ILE A N 1
ATOM 667 C CA . ILE A 1 81 ? 6.328 9.118 3.275 1.00 88.00 81 ILE A CA 1
ATOM 668 C C . ILE A 1 81 ? 7.547 9.062 2.360 1.00 88.00 81 ILE A C 1
ATOM 670 O O . ILE A 1 81 ? 8.213 10.083 2.210 1.00 88.00 81 ILE A O 1
ATOM 674 N N . TYR A 1 82 ? 7.777 7.938 1.676 1.00 88.75 82 TYR A N 1
ATOM 675 C CA . TYR A 1 82 ? 8.881 7.774 0.733 1.00 88.75 82 TYR A CA 1
ATOM 676 C C . TYR A 1 82 ? 8.879 8.853 -0.357 1.00 88.75 82 TYR A C 1
ATOM 678 O O . TYR A 1 82 ? 9.867 9.560 -0.526 1.00 88.75 82 TYR A O 1
ATOM 686 N N . ASN A 1 83 ? 7.740 9.073 -1.020 1.00 85.19 83 ASN A N 1
ATOM 687 C CA . ASN A 1 83 ? 7.610 10.061 -2.099 1.00 85.19 83 ASN A CA 1
ATOM 688 C C . ASN A 1 83 ? 7.736 11.520 -1.624 1.00 85.19 83 ASN A C 1
ATOM 690 O O . ASN A 1 83 ? 7.890 12.428 -2.441 1.00 85.19 83 ASN A O 1
ATOM 694 N N . THR A 1 84 ? 7.616 11.773 -0.319 1.00 82.75 84 THR A N 1
ATOM 695 C CA . THR A 1 84 ? 7.746 13.120 0.259 1.00 82.75 84 THR A CA 1
ATOM 696 C C . THR A 1 84 ? 9.111 13.368 0.898 1.00 82.75 84 THR A C 1
ATOM 698 O O . THR A 1 84 ? 9.400 14.512 1.253 1.00 82.75 84 THR A O 1
ATOM 701 N N . ILE A 1 85 ? 9.970 12.348 1.025 1.00 83.62 85 ILE A N 1
ATOM 702 C CA . ILE A 1 85 ? 11.374 12.520 1.423 1.00 83.62 85 ILE A CA 1
ATOM 703 C C . ILE A 1 85 ? 12.068 13.421 0.392 1.00 83.62 85 ILE A C 1
ATOM 705 O O . ILE A 1 85 ? 11.933 13.234 -0.813 1.00 83.62 85 ILE A O 1
ATOM 709 N N . GLY A 1 86 ? 12.778 14.450 0.859 1.00 69.25 86 GLY A N 1
ATOM 710 C CA . GLY A 1 86 ? 13.478 15.403 -0.011 1.00 69.25 86 GLY A CA 1
ATOM 711 C C . GLY A 1 86 ? 12.587 16.413 -0.755 1.00 69.25 86 GLY A C 1
ATOM 712 O O . GLY A 1 86 ? 13.115 17.317 -1.405 1.00 69.25 86 GLY A O 1
ATOM 713 N N . ASN A 1 87 ? 11.253 16.338 -0.641 1.00 72.75 87 ASN A N 1
ATOM 714 C CA . ASN A 1 87 ? 10.365 17.321 -1.261 1.00 72.75 87 ASN A CA 1
ATOM 715 C C . ASN A 1 87 ? 10.360 18.639 -0.461 1.00 72.75 87 ASN A C 1
ATOM 717 O O . ASN A 1 87 ? 10.033 18.668 0.727 1.00 72.75 87 ASN A O 1
ATOM 721 N N . LYS A 1 88 ? 10.680 19.753 -1.134 1.00 64.19 88 LYS A N 1
ATOM 722 C CA . LYS A 1 88 ? 10.759 21.095 -0.535 1.00 64.19 88 LYS A CA 1
ATOM 723 C C . LYS A 1 88 ? 9.443 21.542 0.115 1.00 64.19 88 LYS A C 1
ATOM 725 O O . LYS A 1 88 ? 9.507 22.152 1.181 1.00 64.19 88 LYS A O 1
ATOM 730 N N . GLU A 1 89 ? 8.284 21.183 -0.448 1.00 60.19 89 GLU A N 1
ATOM 731 C CA . GLU A 1 89 ? 6.950 21.512 0.102 1.00 60.19 89 GLU A CA 1
ATOM 732 C C . GLU A 1 89 ? 6.670 20.798 1.433 1.00 60.19 89 GLU A C 1
ATOM 734 O O . GLU A 1 89 ? 5.942 21.303 2.284 1.00 60.19 89 GLU A O 1
ATOM 739 N N . PHE A 1 90 ? 7.309 19.646 1.647 1.00 59.56 90 PHE A N 1
ATOM 740 C CA . PHE A 1 90 ? 7.140 18.808 2.832 1.00 59.56 90 PHE A CA 1
ATOM 741 C C . PHE A 1 90 ? 8.366 18.842 3.747 1.00 59.56 90 PHE A C 1
ATOM 743 O O . PHE A 1 90 ? 8.438 18.061 4.681 1.00 59.56 90 PHE A O 1
ATOM 750 N N . SER A 1 91 ? 9.341 19.726 3.518 1.00 55.09 91 SER A N 1
ATOM 751 C CA . SER A 1 91 ? 10.614 19.723 4.259 1.00 55.09 91 SER A CA 1
ATOM 752 C C . SER A 1 91 ? 10.510 20.318 5.678 1.00 55.09 91 SER A C 1
ATOM 754 O O . SER A 1 91 ? 11.232 19.917 6.597 1.00 55.09 91 SER A O 1
ATOM 756 N N . GLY A 1 92 ? 9.573 21.245 5.904 1.00 60.00 92 GLY A N 1
ATOM 757 C CA . GLY A 1 92 ? 9.374 21.897 7.202 1.00 60.00 92 GLY A CA 1
ATOM 758 C C . GLY A 1 92 ? 8.640 21.011 8.227 1.00 60.00 92 GLY A C 1
ATOM 759 O O . GLY A 1 92 ? 7.771 20.239 7.832 1.00 60.00 92 GLY A O 1
ATOM 760 N N . PRO A 1 93 ? 8.884 21.144 9.550 1.00 55.78 93 PRO A N 1
ATOM 761 C CA . PRO A 1 93 ? 8.188 20.363 10.588 1.00 55.78 93 PRO A CA 1
ATOM 762 C C . PRO A 1 93 ? 6.655 20.488 10.537 1.00 55.78 93 PRO A C 1
ATOM 764 O O . PRO A 1 93 ? 5.939 19.507 10.723 1.00 55.78 93 PRO A O 1
ATOM 767 N N . LYS A 1 94 ? 6.147 21.687 10.209 1.00 57.69 94 LYS A N 1
ATOM 768 C CA . LYS A 1 94 ? 4.709 21.943 10.008 1.00 57.69 94 LYS A CA 1
ATOM 769 C C . LYS A 1 94 ? 4.161 21.315 8.718 1.00 57.69 94 LYS A C 1
ATOM 771 O O . LYS A 1 94 ? 3.029 20.853 8.728 1.00 57.69 94 LYS A O 1
ATOM 776 N N . GLY A 1 95 ? 4.956 21.257 7.645 1.00 60.19 95 GLY A N 1
ATOM 777 C CA . GLY A 1 95 ? 4.582 20.607 6.382 1.00 60.19 95 GLY A CA 1
ATOM 778 C C . GLY A 1 95 ? 4.618 19.079 6.477 1.00 60.19 95 GLY A C 1
ATOM 779 O O . GLY A 1 95 ? 3.671 18.422 6.059 1.00 60.19 95 GLY A O 1
ATOM 780 N N . ARG A 1 96 ? 5.650 18.508 7.120 1.00 63.84 96 ARG A N 1
ATOM 781 C CA . ARG A 1 96 ? 5.767 17.060 7.374 1.00 63.84 96 ARG A CA 1
ATOM 782 C C . ARG A 1 96 ? 4.579 16.528 8.154 1.00 63.84 96 ARG A C 1
ATOM 784 O O . ARG A 1 96 ? 3.920 15.606 7.695 1.00 63.84 96 ARG A O 1
ATOM 791 N N . TYR A 1 97 ? 4.291 17.122 9.308 1.00 61.12 97 TYR A N 1
ATOM 792 C CA . TYR A 1 97 ? 3.211 16.639 10.161 1.00 61.12 97 TYR A CA 1
ATOM 793 C C . TYR A 1 97 ? 1.828 17.064 9.643 1.00 61.12 97 TYR A C 1
ATOM 795 O O . TYR A 1 97 ? 0.907 16.254 9.601 1.00 61.12 97 TYR A O 1
ATOM 803 N N . GLY A 1 98 ? 1.672 18.323 9.221 1.00 66.44 98 GLY A N 1
ATOM 804 C CA . GLY A 1 98 ? 0.380 18.878 8.812 1.00 66.44 98 GLY A CA 1
ATOM 805 C C . GLY A 1 98 ? -0.134 18.323 7.485 1.00 66.44 98 GLY A C 1
ATOM 806 O O . GLY A 1 98 ? -1.287 17.903 7.407 1.00 66.44 98 GLY A O 1
ATOM 807 N N . GLU A 1 99 ? 0.714 18.263 6.454 1.00 72.00 99 GLU A N 1
ATOM 808 C CA . GLU A 1 99 ? 0.269 17.851 5.119 1.00 72.00 99 GLU A CA 1
ATOM 809 C C . GLU A 1 99 ? 0.228 16.329 4.966 1.00 72.00 99 GLU A C 1
ATOM 811 O O . GLU A 1 99 ? -0.730 15.816 4.393 1.00 72.00 99 GLU A O 1
ATOM 816 N N . ARG A 1 100 ? 1.192 15.568 5.517 1.00 77.06 100 ARG A N 1
ATOM 817 C CA . ARG A 1 100 ? 1.157 14.092 5.418 1.00 77.06 100 ARG A CA 1
ATOM 818 C C . ARG A 1 100 ? -0.068 13.507 6.113 1.00 77.06 100 ARG A C 1
ATOM 820 O O . ARG A 1 100 ? -0.695 12.605 5.567 1.00 77.06 100 ARG A O 1
ATOM 827 N N . LYS A 1 101 ? -0.474 14.062 7.259 1.00 76.06 101 LYS A N 1
ATOM 828 C CA . LYS A 1 101 ? -1.648 13.611 8.026 1.00 76.06 101 LYS A CA 1
ATOM 829 C C . LYS A 1 101 ? -2.958 13.669 7.232 1.00 76.06 101 LYS A C 1
ATOM 831 O O . LYS A 1 101 ? -3.867 12.876 7.492 1.00 76.06 101 LYS A O 1
ATOM 836 N N . LYS A 1 102 ? -3.053 14.557 6.235 1.00 77.06 102 LYS A N 1
ATOM 837 C CA . LYS A 1 102 ? -4.201 14.615 5.317 1.00 77.06 102 LYS A CA 1
ATOM 838 C C . LYS A 1 102 ? -4.301 13.349 4.463 1.00 77.06 102 LYS A C 1
ATOM 840 O O . LYS A 1 102 ? -5.402 12.848 4.262 1.00 77.06 102 LYS A O 1
ATOM 845 N N . TYR A 1 103 ? -3.170 12.766 4.066 1.00 77.81 103 TYR A N 1
ATOM 846 C CA . TYR A 1 103 ? -3.111 11.601 3.174 1.00 77.81 103 TYR A CA 1
ATOM 847 C C . TYR A 1 103 ? -2.873 10.269 3.896 1.00 77.81 103 TYR A C 1
ATOM 849 O O . TYR A 1 103 ? -3.255 9.230 3.370 1.00 77.81 103 TYR A O 1
ATOM 857 N N . ILE A 1 104 ? -2.270 10.285 5.088 1.00 81.94 104 ILE A N 1
ATOM 858 C CA . ILE A 1 104 ? -2.021 9.079 5.886 1.00 81.94 104 ILE A CA 1
ATOM 859 C C . ILE A 1 104 ? -3.341 8.556 6.463 1.00 81.94 104 ILE A C 1
ATOM 861 O O . ILE A 1 104 ? -4.166 9.313 6.995 1.00 81.94 104 ILE A O 1
ATOM 865 N N . ASN A 1 105 ? -3.530 7.249 6.333 1.00 81.81 105 ASN A N 1
ATOM 866 C CA . ASN A 1 105 ? -4.653 6.512 6.892 1.00 81.81 105 ASN A CA 1
ATOM 867 C C . ASN A 1 105 ? -4.431 6.271 8.392 1.00 81.81 105 ASN A C 1
ATOM 869 O O . ASN A 1 105 ? -3.311 6.019 8.823 1.00 81.81 105 ASN A O 1
ATOM 873 N N . ARG A 1 106 ? -5.501 6.300 9.191 1.00 85.56 106 ARG A N 1
ATOM 874 C CA . ARG A 1 106 ? -5.449 6.006 10.639 1.00 85.56 106 ARG A CA 1
ATOM 875 C C . ARG A 1 106 ? -5.873 4.572 10.954 1.00 85.56 106 ARG A C 1
ATOM 877 O O . ARG A 1 106 ? -6.540 4.313 11.947 1.00 85.56 106 ARG A O 1
ATOM 884 N N . ILE A 1 107 ? -5.524 3.665 10.053 1.00 89.44 107 ILE A N 1
ATOM 885 C CA . ILE A 1 107 ? -5.737 2.225 10.171 1.00 89.44 107 ILE A CA 1
ATOM 886 C C . ILE A 1 107 ? -4.449 1.540 9.721 1.00 89.44 107 ILE A C 1
ATOM 888 O O . ILE A 1 107 ? -3.711 2.104 8.909 1.00 89.44 107 ILE A O 1
ATOM 892 N N . GLY A 1 108 ? -4.194 0.329 10.198 1.00 90.81 108 GLY A N 1
ATOM 893 C CA . GLY A 1 108 ? -2.962 -0.386 9.885 1.00 90.81 108 GLY A CA 1
ATOM 894 C C . GLY A 1 108 ? -2.331 -0.992 11.122 1.00 90.81 108 GLY A C 1
ATOM 895 O O . GLY A 1 108 ? -2.846 -0.845 12.228 1.00 90.81 108 GLY A O 1
ATOM 896 N N . HIS A 1 109 ? -1.209 -1.665 10.927 1.00 92.62 109 HIS A N 1
ATOM 897 C CA . HIS A 1 109 ? -0.366 -2.124 12.024 1.00 92.62 109 HIS A CA 1
ATOM 898 C C . HIS A 1 109 ? 0.587 -1.023 12.490 1.00 92.62 109 HIS A C 1
ATOM 900 O O . HIS A 1 109 ? 1.019 -1.050 13.636 1.00 92.62 109 HIS A O 1
ATOM 906 N N . LEU A 1 110 ? 0.895 -0.046 11.629 1.00 90.88 110 LEU A N 1
ATOM 907 C CA . LEU A 1 110 ? 1.798 1.063 11.949 1.00 90.88 110 LEU A CA 1
ATOM 908 C C . LEU A 1 110 ? 1.125 2.189 12.748 1.00 90.88 110 LEU A C 1
ATOM 910 O O . LEU A 1 110 ? 1.809 3.030 13.332 1.00 90.88 110 LEU A O 1
ATOM 914 N N . TYR A 1 111 ? -0.206 2.216 12.783 1.00 89.94 111 TYR A N 1
ATOM 915 C CA . TYR A 1 111 ? -0.988 3.179 13.551 1.00 89.94 111 TYR A CA 1
ATOM 916 C C . TYR A 1 111 ? -1.618 2.497 14.777 1.00 89.94 111 TYR A C 1
ATOM 918 O O . TYR A 1 111 ? -2.176 1.411 14.625 1.00 89.94 111 TYR A O 1
ATOM 926 N N . PRO A 1 112 ? -1.608 3.121 15.970 1.00 90.50 112 PRO A N 1
ATOM 927 C CA . PRO A 1 112 ? -1.055 4.443 16.290 1.00 90.50 112 PRO A CA 1
ATOM 928 C C . PRO A 1 112 ? 0.436 4.428 16.668 1.00 90.50 112 PRO A C 1
ATOM 930 O O . PRO A 1 112 ? 1.047 5.492 16.757 1.00 90.50 112 PRO A O 1
ATOM 933 N N . ASP A 1 113 ? 1.018 3.246 16.880 1.00 89.12 113 ASP A N 1
ATOM 934 C CA . ASP A 1 113 ? 2.297 3.076 17.582 1.00 89.12 113 ASP A CA 1
ATOM 935 C C . ASP A 1 113 ? 3.497 3.742 16.898 1.00 89.12 113 ASP A C 1
ATOM 937 O O . ASP A 1 113 ? 4.431 4.147 17.587 1.00 89.12 113 ASP A O 1
ATOM 941 N N . ARG A 1 114 ? 3.489 3.863 15.563 1.00 89.56 114 ARG A N 1
ATOM 942 C CA . ARG A 1 114 ? 4.591 4.446 14.771 1.00 89.56 114 ARG A CA 1
ATOM 943 C C . ARG A 1 114 ? 4.228 5.732 14.048 1.00 89.56 114 ARG A C 1
ATOM 945 O O . ARG A 1 114 ? 5.043 6.246 13.283 1.00 89.56 114 ARG A O 1
ATOM 952 N N . ASP A 1 115 ? 3.038 6.279 14.289 1.00 86.31 115 ASP A N 1
ATOM 953 C CA . ASP A 1 115 ? 2.537 7.468 13.586 1.00 86.31 115 ASP A CA 1
ATOM 954 C C . ASP A 1 115 ? 3.484 8.671 13.733 1.00 86.31 115 ASP A C 1
ATOM 956 O O . ASP A 1 115 ? 3.767 9.384 12.766 1.00 86.31 115 ASP A O 1
ATOM 960 N N . ASN A 1 116 ? 4.044 8.868 14.932 1.00 85.38 116 ASN A N 1
ATOM 961 C CA . ASN A 1 116 ? 4.956 9.974 15.217 1.00 85.38 116 ASN A CA 1
ATOM 962 C C . ASN A 1 116 ? 6.308 9.808 14.508 1.00 85.38 116 ASN A C 1
ATOM 964 O O . ASN A 1 116 ? 6.808 10.758 13.900 1.00 85.38 116 ASN A O 1
ATOM 968 N N . GLU A 1 117 ? 6.916 8.626 14.565 1.00 89.19 117 GLU A N 1
ATOM 969 C CA . GLU A 1 117 ? 8.203 8.330 13.929 1.00 89.19 117 GLU A CA 1
ATOM 970 C C . GLU A 1 117 ? 8.096 8.386 12.401 1.00 89.19 117 GLU A C 1
ATOM 972 O O . GLU A 1 117 ? 8.931 9.005 11.731 1.00 89.19 117 GLU A O 1
ATOM 977 N N . LEU A 1 118 ? 7.021 7.823 11.847 1.00 87.56 118 LEU A N 1
ATOM 978 C CA . LEU A 1 118 ? 6.717 7.852 10.418 1.00 87.56 118 LEU A CA 1
ATOM 979 C C . LEU A 1 118 ? 6.480 9.281 9.923 1.00 87.56 118 LEU A C 1
ATOM 981 O O . LEU A 1 118 ? 7.068 9.705 8.925 1.00 87.56 118 LEU A O 1
ATOM 985 N N . SER A 1 119 ? 5.699 10.070 10.661 1.00 83.50 119 SER A N 1
ATOM 986 C CA . SER A 1 119 ? 5.447 11.474 10.322 1.00 83.50 119 SER A CA 1
ATOM 987 C C . SER A 1 119 ? 6.725 12.316 10.322 1.00 83.50 119 SER A C 1
ATOM 989 O O . SER A 1 119 ? 6.881 13.196 9.470 1.00 83.50 119 SER A O 1
ATOM 991 N N . ASN A 1 120 ? 7.664 12.029 11.229 1.00 83.06 120 ASN A N 1
ATOM 992 C CA . ASN A 1 120 ? 8.921 12.767 11.367 1.00 83.06 120 ASN A CA 1
ATOM 993 C C . ASN A 1 120 ? 10.049 12.283 10.440 1.00 83.06 120 ASN A C 1
ATOM 995 O O . ASN A 1 120 ? 11.070 12.968 10.335 1.00 83.06 120 ASN A O 1
ATOM 999 N N . SER A 1 121 ? 9.869 11.166 9.731 1.00 87.12 121 SER A N 1
ATOM 1000 C CA . SER A 1 121 ? 10.880 10.597 8.830 1.00 87.12 121 SER A CA 1
ATOM 1001 C C . SER A 1 121 ? 11.186 11.541 7.657 1.00 87.12 121 SER A C 1
ATOM 1003 O O . SER A 1 121 ? 10.309 11.856 6.847 1.00 87.12 121 SER A O 1
ATOM 1005 N N . ASP A 1 122 ? 12.423 12.031 7.581 1.00 84.31 122 ASP A N 1
ATOM 1006 C CA . ASP A 1 122 ? 12.926 12.937 6.532 1.00 84.31 122 ASP A CA 1
ATOM 1007 C C . ASP A 1 122 ? 13.993 12.308 5.630 1.00 84.31 122 ASP A C 1
ATOM 1009 O O . ASP A 1 122 ? 14.369 12.919 4.633 1.00 84.31 122 ASP A O 1
ATOM 1013 N N . ASP A 1 123 ? 14.420 11.087 5.933 1.00 88.12 123 ASP A N 1
ATOM 1014 C CA . ASP A 1 123 ? 15.306 10.277 5.113 1.00 88.12 123 ASP A CA 1
ATOM 1015 C C . ASP A 1 123 ? 14.842 8.809 5.117 1.00 88.12 123 ASP A C 1
ATOM 1017 O O . ASP A 1 123 ? 13.957 8.406 5.884 1.00 88.12 123 ASP A O 1
ATOM 1021 N N . PHE A 1 124 ? 15.413 8.010 4.212 1.00 89.56 124 PHE A N 1
ATOM 1022 C CA . PHE A 1 124 ? 15.037 6.604 4.063 1.00 89.56 124 PHE A CA 1
ATOM 1023 C C . PHE A 1 124 ? 15.445 5.753 5.276 1.00 89.56 124 PHE A C 1
ATOM 1025 O O . PHE A 1 124 ? 14.711 4.846 5.662 1.00 89.56 124 PHE A O 1
ATOM 1032 N N . ALA A 1 125 ? 16.563 6.079 5.930 1.00 90.75 125 ALA A N 1
ATOM 1033 C CA . ALA A 1 125 ? 17.049 5.339 7.091 1.00 90.75 125 ALA A CA 1
ATOM 1034 C C . ALA A 1 125 ? 16.107 5.487 8.299 1.00 90.75 125 ALA A C 1
ATOM 1036 O O . ALA A 1 125 ? 15.841 4.516 9.007 1.00 90.75 125 ALA A O 1
ATOM 1037 N N . LYS A 1 126 ? 15.538 6.678 8.512 1.00 91.31 126 LYS A N 1
ATOM 1038 C CA . LYS A 1 126 ? 14.515 6.928 9.536 1.00 91.31 126 LYS A CA 1
ATOM 1039 C C . LYS A 1 126 ? 13.206 6.225 9.214 1.00 91.31 126 LYS A C 1
ATOM 1041 O O . LYS A 1 126 ? 12.596 5.679 10.128 1.00 91.31 126 LYS A O 1
ATOM 1046 N N . LEU A 1 127 ? 12.813 6.172 7.939 1.00 91.62 127 LEU A N 1
ATOM 1047 C CA . LEU A 1 127 ? 11.655 5.384 7.512 1.00 91.62 127 LEU A CA 1
ATOM 1048 C C . LEU A 1 127 ? 11.861 3.888 7.819 1.00 91.62 127 LEU A C 1
ATOM 1050 O O . LEU A 1 127 ? 10.975 3.263 8.400 1.00 91.62 127 LEU A O 1
ATOM 1054 N N . GLN A 1 128 ? 13.037 3.330 7.511 1.00 92.69 128 GLN A N 1
ATOM 1055 C CA . GLN A 1 128 ? 13.388 1.949 7.871 1.00 92.69 128 GLN A CA 1
ATOM 1056 C C . GLN A 1 128 ? 13.368 1.727 9.387 1.00 92.69 128 GLN A C 1
ATOM 1058 O O . GLN A 1 128 ? 12.791 0.749 9.860 1.00 92.69 128 GLN A O 1
ATOM 1063 N N . ALA A 1 129 ? 13.946 2.647 10.162 1.00 92.75 129 ALA A N 1
ATOM 1064 C CA . ALA A 1 129 ? 13.956 2.560 11.620 1.00 92.75 129 ALA A CA 1
ATOM 1065 C C . ALA A 1 129 ? 12.541 2.607 12.222 1.00 92.75 129 ALA A C 1
ATOM 1067 O O . ALA A 1 129 ? 12.262 1.884 13.177 1.00 92.75 129 ALA A O 1
ATOM 1068 N N . ALA A 1 130 ? 11.639 3.411 11.650 1.00 92.88 130 ALA A N 1
ATOM 1069 C CA . ALA A 1 130 ? 10.260 3.532 12.116 1.00 92.88 130 ALA A CA 1
ATOM 1070 C C . ALA A 1 130 ? 9.456 2.234 11.927 1.00 92.88 130 ALA A C 1
ATOM 1072 O O . ALA A 1 130 ? 8.633 1.899 12.778 1.00 92.88 130 ALA A O 1
ATOM 1073 N N . VAL A 1 131 ? 9.708 1.479 10.849 1.00 94.19 131 VAL A N 1
ATOM 1074 C CA . VAL A 1 131 ? 9.016 0.202 10.586 1.00 94.19 131 VAL A CA 1
ATOM 1075 C C . VAL A 1 131 ? 9.750 -1.027 11.128 1.00 94.19 131 VAL A C 1
ATOM 1077 O O . VAL A 1 131 ? 9.155 -2.098 11.185 1.00 94.19 131 VAL A O 1
ATOM 1080 N N . ALA A 1 132 ? 11.008 -0.889 11.562 1.00 91.56 132 ALA A N 1
ATOM 1081 C CA . ALA A 1 132 ? 11.866 -1.986 12.029 1.00 91.56 132 ALA A CA 1
ATOM 1082 C C . ALA A 1 132 ? 11.236 -2.968 13.047 1.00 91.56 132 ALA A C 1
ATOM 1084 O O . ALA A 1 132 ? 11.564 -4.153 12.987 1.00 91.56 132 ALA A O 1
ATOM 1085 N N . PRO A 1 133 ? 10.347 -2.540 13.964 1.00 92.62 133 PRO A N 1
ATOM 1086 C CA . PRO A 1 133 ? 9.666 -3.436 14.907 1.00 92.62 133 PRO A CA 1
ATOM 1087 C C . PRO A 1 133 ? 8.717 -4.450 14.256 1.00 92.62 133 PRO A C 1
ATOM 1089 O O . PRO A 1 133 ? 8.358 -5.436 14.892 1.00 92.62 133 PRO A O 1
ATOM 1092 N N . TYR A 1 134 ? 8.316 -4.220 13.006 1.00 92.88 134 TYR A N 1
ATOM 1093 C CA . TYR A 1 134 ? 7.456 -5.107 12.232 1.00 92.88 134 TYR A CA 1
ATOM 1094 C C . TYR A 1 134 ? 8.308 -5.803 11.168 1.00 92.88 134 TYR A C 1
ATOM 1096 O O . TYR A 1 134 ? 8.711 -5.181 10.182 1.00 92.88 134 TYR A O 1
ATOM 1104 N N . SER A 1 135 ? 8.588 -7.095 11.372 1.00 89.75 135 SER A N 1
ATOM 1105 C CA . SER A 1 135 ? 9.487 -7.889 10.518 1.00 89.75 135 SER A CA 1
ATOM 1106 C C . SER A 1 135 ? 9.130 -7.792 9.039 1.00 89.75 135 SER A C 1
ATOM 1108 O O . SER A 1 135 ? 10.002 -7.497 8.227 1.00 89.75 135 SER A O 1
ATOM 1110 N N . ASP A 1 136 ? 7.847 -7.932 8.703 1.00 89.75 136 ASP A N 1
ATOM 1111 C CA . ASP A 1 136 ? 7.367 -7.944 7.319 1.00 89.75 136 ASP A CA 1
ATOM 1112 C C . ASP A 1 136 ? 7.690 -6.630 6.589 1.00 89.75 136 ASP A C 1
ATOM 1114 O O . ASP A 1 136 ? 8.137 -6.632 5.441 1.00 89.75 136 ASP A O 1
ATOM 1118 N N . TYR A 1 137 ? 7.504 -5.489 7.263 1.00 93.69 137 TYR A N 1
ATOM 1119 C CA . TYR A 1 137 ? 7.782 -4.170 6.689 1.00 93.69 137 TYR A CA 1
ATOM 1120 C C . TYR A 1 137 ? 9.275 -3.861 6.652 1.00 93.69 137 TYR A C 1
ATOM 1122 O O . TYR A 1 137 ? 9.748 -3.237 5.701 1.00 93.69 137 TYR A O 1
ATOM 1130 N N . LYS A 1 138 ? 10.027 -4.320 7.655 1.00 93.12 138 LYS A N 1
ATOM 1131 C CA . LYS A 1 138 ? 11.484 -4.203 7.676 1.00 93.12 138 LYS A CA 1
ATOM 1132 C C . LYS A 1 138 ? 12.112 -4.983 6.519 1.00 93.12 138 LYS A C 1
ATOM 1134 O O . LYS A 1 138 ? 12.865 -4.410 5.739 1.00 93.12 138 LYS A O 1
ATOM 1139 N N . GLU A 1 139 ? 11.769 -6.261 6.375 1.00 92.12 139 GLU A N 1
ATOM 1140 C CA . GLU A 1 139 ? 12.262 -7.127 5.295 1.00 92.12 139 GLU A CA 1
ATOM 1141 C C . GLU A 1 139 ? 11.865 -6.616 3.912 1.00 92.12 139 GLU A C 1
ATOM 1143 O O . GLU A 1 139 ? 12.622 -6.763 2.951 1.00 92.12 139 GLU A O 1
ATOM 1148 N N . MET A 1 140 ? 10.685 -6.003 3.800 1.00 93.19 140 MET A N 1
ATOM 1149 C CA . MET A 1 140 ? 10.275 -5.292 2.595 1.00 93.19 140 MET A CA 1
ATOM 1150 C C . MET A 1 140 ? 11.243 -4.130 2.312 1.00 93.19 140 MET A C 1
ATOM 1152 O O . MET A 1 140 ? 11.881 -4.103 1.263 1.00 93.19 140 MET A O 1
ATOM 1156 N N . LEU A 1 141 ? 11.421 -3.185 3.239 1.00 92.19 141 LEU A N 1
ATOM 1157 C CA . LEU A 1 141 ? 12.251 -2.003 2.970 1.00 92.19 141 LEU A CA 1
ATOM 1158 C C . LEU A 1 141 ? 13.749 -2.306 2.808 1.00 92.19 141 LEU A C 1
ATOM 1160 O O . LEU A 1 141 ? 14.414 -1.612 2.043 1.00 92.19 141 LEU A O 1
ATOM 1164 N N . ASP A 1 142 ? 14.277 -3.348 3.449 1.00 91.81 142 ASP A N 1
ATOM 1165 C CA . ASP A 1 142 ? 15.687 -3.752 3.322 1.00 91.81 142 ASP A CA 1
ATOM 1166 C C . ASP A 1 142 ? 16.058 -4.248 1.912 1.00 91.81 142 ASP A C 1
ATOM 1168 O O . ASP A 1 142 ? 17.229 -4.238 1.535 1.00 91.81 142 ASP A O 1
ATOM 1172 N N . GLN A 1 143 ? 15.077 -4.664 1.105 1.00 89.31 143 GLN A N 1
ATOM 1173 C CA . GLN A 1 143 ? 15.299 -5.081 -0.285 1.00 89.31 143 GLN A CA 1
ATOM 1174 C C . GLN A 1 143 ? 15.385 -3.905 -1.267 1.00 89.31 143 GLN A C 1
ATOM 1176 O O . GLN A 1 143 ? 15.738 -4.106 -2.436 1.00 89.31 143 GLN A O 1
ATOM 1181 N N . VAL A 1 144 ? 15.044 -2.690 -0.830 1.00 88.69 144 VAL A N 1
ATOM 1182 C CA . VAL A 1 144 ? 15.099 -1.495 -1.675 1.00 88.69 144 VAL A CA 1
ATOM 1183 C C . VAL A 1 144 ? 16.560 -1.122 -1.889 1.00 88.69 144 VAL A C 1
ATOM 1185 O O . VAL A 1 144 ? 17.280 -0.769 -0.961 1.00 88.69 144 VAL A O 1
ATOM 1188 N N . THR A 1 145 ? 16.999 -1.198 -3.141 1.00 84.69 145 THR A N 1
ATOM 1189 C CA . THR A 1 145 ? 18.392 -0.923 -3.532 1.00 84.69 145 THR A CA 1
ATOM 1190 C C . THR A 1 145 ? 18.520 0.340 -4.373 1.00 84.69 145 THR A C 1
ATOM 1192 O O . THR A 1 145 ? 19.613 0.885 -4.481 1.00 84.69 145 THR A O 1
ATOM 1195 N N . ASN A 1 146 ? 17.416 0.844 -4.938 1.00 77.19 146 ASN A N 1
ATOM 1196 C CA . ASN A 1 146 ? 17.375 2.145 -5.600 1.00 77.19 146 ASN A CA 1
ATOM 1197 C C . ASN A 1 146 ? 16.879 3.223 -4.626 1.00 77.19 146 ASN A C 1
ATOM 1199 O O . ASN A 1 146 ? 15.680 3.493 -4.532 1.00 77.19 146 ASN A O 1
ATOM 1203 N N . ILE A 1 147 ? 17.801 3.815 -3.869 1.00 66.88 147 ILE A N 1
ATOM 1204 C CA . ILE A 1 147 ? 17.498 4.914 -2.949 1.00 66.88 147 ILE A CA 1
ATOM 1205 C C . ILE A 1 147 ? 17.954 6.213 -3.616 1.00 66.88 147 ILE A C 1
ATOM 1207 O O . ILE A 1 147 ? 19.146 6.423 -3.803 1.00 66.88 147 ILE A O 1
ATOM 1211 N N . GLY A 1 148 ? 17.010 7.094 -3.956 1.00 60.94 148 GLY A N 1
ATOM 1212 C CA . GLY A 1 148 ? 17.327 8.434 -4.464 1.00 60.94 148 GLY A CA 1
ATOM 1213 C C . GLY A 1 148 ? 17.258 8.614 -5.981 1.00 60.94 148 GLY A C 1
ATOM 1214 O O . GLY A 1 148 ? 17.609 9.689 -6.453 1.00 60.94 148 GLY A O 1
ATOM 1215 N N . GLY A 1 149 ? 16.760 7.623 -6.728 1.00 54.62 149 GLY A N 1
ATOM 1216 C CA . GLY A 1 149 ? 16.409 7.805 -8.137 1.00 54.62 149 GLY A CA 1
ATOM 1217 C C . GLY A 1 149 ? 17.607 8.067 -9.044 1.00 54.62 149 GLY A C 1
ATOM 1218 O O . GLY A 1 149 ? 17.497 8.891 -9.944 1.00 54.62 149 GLY A O 1
ATOM 1219 N N . GLU A 1 150 ? 18.744 7.393 -8.822 1.00 51.38 150 GLU A N 1
ATOM 1220 C CA . GLU A 1 150 ? 19.813 7.404 -9.825 1.00 51.38 150 GLU A CA 1
ATOM 1221 C C . GLU A 1 150 ? 19.223 6.944 -11.167 1.00 51.38 150 GLU A C 1
ATOM 1223 O O . GLU A 1 150 ? 18.684 5.836 -11.260 1.00 51.38 150 GLU A O 1
ATOM 1228 N N . ASP A 1 151 ? 19.301 7.843 -12.159 1.00 47.75 151 ASP A N 1
ATOM 1229 C CA . ASP A 1 151 ? 18.718 7.826 -13.511 1.00 47.75 151 ASP A CA 1
ATOM 1230 C C . ASP A 1 151 ? 19.251 6.679 -14.400 1.00 47.75 151 ASP A C 1
ATOM 1232 O O . ASP A 1 151 ? 19.620 6.848 -15.564 1.00 47.75 151 ASP A O 1
ATOM 1236 N N . GLY A 1 152 ? 19.328 5.467 -13.866 1.00 56.31 152 GLY A N 1
ATOM 1237 C CA . GLY A 1 152 ? 19.415 4.269 -14.675 1.00 56.31 152 GLY A CA 1
ATOM 1238 C C . GLY A 1 152 ? 18.059 4.036 -15.322 1.00 56.31 152 GLY A C 1
ATOM 1239 O O . GLY A 1 152 ? 17.051 3.937 -14.627 1.00 56.31 152 GLY A O 1
ATOM 1240 N N . ASN A 1 153 ? 18.028 3.909 -16.649 1.00 66.69 153 ASN A N 1
ATOM 1241 C CA . ASN A 1 153 ? 16.838 3.466 -17.366 1.00 66.69 153 ASN A CA 1
ATOM 1242 C C . ASN A 1 153 ? 16.261 2.222 -16.656 1.00 66.69 153 ASN A C 1
ATOM 1244 O O . ASN A 1 153 ? 16.973 1.220 -16.516 1.00 66.69 153 ASN A O 1
ATOM 1248 N N . GLU A 1 154 ? 15.009 2.290 -16.192 1.00 74.56 154 GLU A N 1
ATOM 1249 C CA . GLU A 1 154 ? 14.341 1.262 -15.377 1.00 74.56 154 GLU A CA 1
ATOM 1250 C C . GLU A 1 154 ? 14.423 -0.137 -16.012 1.00 74.56 154 GLU A C 1
ATOM 1252 O O . GLU A 1 154 ? 14.549 -1.146 -15.312 1.00 74.56 154 GLU A O 1
ATOM 1257 N N . PHE A 1 155 ? 14.476 -0.182 -17.348 1.00 73.38 155 PHE A N 1
ATOM 1258 C CA . PHE A 1 155 ? 14.628 -1.396 -18.151 1.00 73.38 155 PHE A CA 1
ATOM 1259 C C . PHE A 1 155 ? 16.010 -2.059 -18.030 1.00 73.38 155 PHE A C 1
ATOM 1261 O O . PHE A 1 155 ? 16.144 -3.265 -18.242 1.00 73.38 155 PHE A O 1
ATOM 1268 N N . SER A 1 156 ? 17.040 -1.278 -17.711 1.00 71.38 156 SER A N 1
ATOM 1269 C CA . SER A 1 156 ? 18.443 -1.704 -17.644 1.00 71.38 156 SER A CA 1
ATOM 1270 C C . SER A 1 156 ? 18.930 -1.975 -16.221 1.00 71.38 156 SER A C 1
ATOM 1272 O O . SER A 1 156 ? 19.896 -2.714 -16.033 1.00 71.38 156 SER A O 1
ATOM 1274 N N . SER A 1 157 ? 18.259 -1.409 -15.214 1.00 78.62 157 SER A N 1
ATOM 1275 C CA . SER A 1 157 ? 18.678 -1.559 -13.826 1.00 78.62 157 SER A CA 1
ATOM 1276 C C . SER A 1 157 ? 18.248 -2.902 -13.235 1.00 78.62 157 SER A C 1
ATOM 1278 O O . SER A 1 157 ? 17.091 -3.305 -13.344 1.00 78.62 157 SER A O 1
ATOM 1280 N N . SER A 1 158 ? 19.173 -3.569 -12.540 1.00 77.88 158 SER A N 1
ATOM 1281 C CA . SER A 1 158 ? 18.860 -4.714 -11.669 1.00 77.88 158 SER A CA 1
ATOM 1282 C C . SER A 1 158 ? 18.478 -4.292 -10.244 1.00 77.88 158 SER A C 1
ATOM 1284 O O . SER A 1 158 ? 18.143 -5.153 -9.433 1.00 77.88 158 SER A O 1
ATOM 1286 N N . SER A 1 159 ? 18.529 -2.992 -9.924 1.00 83.25 159 SER A N 1
ATOM 1287 C CA . SER A 1 159 ? 18.081 -2.485 -8.626 1.00 83.25 159 SER A CA 1
ATOM 1288 C C . SER A 1 159 ? 16.562 -2.589 -8.494 1.00 83.25 159 SER A C 1
ATOM 1290 O O . SER A 1 159 ? 15.821 -2.419 -9.471 1.00 83.25 159 SER A O 1
ATOM 1292 N N . LYS A 1 160 ? 16.115 -2.883 -7.272 1.00 85.56 160 LYS A N 1
ATOM 1293 C CA . LYS A 1 160 ? 14.707 -2.904 -6.876 1.00 85.56 160 LYS A CA 1
ATOM 1294 C C . LYS A 1 160 ? 14.303 -1.531 -6.350 1.00 85.56 160 LYS A C 1
ATOM 1296 O O . LYS A 1 160 ? 14.933 -1.013 -5.419 1.00 85.56 160 LYS A O 1
ATOM 1301 N N . SER A 1 161 ? 13.269 -0.961 -6.958 1.00 89.31 161 SER A N 1
ATOM 1302 C CA . SER A 1 161 ? 12.587 0.228 -6.449 1.00 89.31 161 SER A CA 1
ATOM 1303 C C . SER A 1 161 ? 11.710 -0.123 -5.242 1.00 89.31 161 SER A C 1
ATOM 1305 O O . SER A 1 161 ? 11.472 -1.296 -4.944 1.00 89.31 161 SER A O 1
ATOM 1307 N N . ILE A 1 162 ? 11.207 0.895 -4.540 1.00 90.06 162 ILE A N 1
ATOM 1308 C CA . ILE A 1 162 ? 10.221 0.672 -3.477 1.00 90.06 162 ILE A CA 1
ATOM 1309 C C . ILE A 1 162 ? 8.934 0.040 -4.020 1.00 90.06 162 ILE A C 1
ATOM 1311 O O . ILE A 1 162 ? 8.378 -0.851 -3.380 1.00 90.06 162 ILE A O 1
ATOM 1315 N N . ASP A 1 163 ? 8.508 0.443 -5.219 1.00 89.69 163 ASP A N 1
ATOM 1316 C CA . ASP A 1 163 ? 7.318 -0.091 -5.873 1.00 89.69 163 ASP A CA 1
ATOM 1317 C C . ASP A 1 163 ? 7.498 -1.578 -6.206 1.00 89.69 163 ASP A C 1
ATOM 1319 O O . ASP A 1 163 ? 6.613 -2.377 -5.899 1.00 89.69 163 ASP A O 1
ATOM 1323 N N . ASP A 1 164 ? 8.667 -1.973 -6.735 1.00 90.06 164 ASP A N 1
ATOM 1324 C CA . ASP A 1 164 ? 8.995 -3.374 -7.048 1.00 90.06 164 ASP A CA 1
ATOM 1325 C C . ASP A 1 164 ? 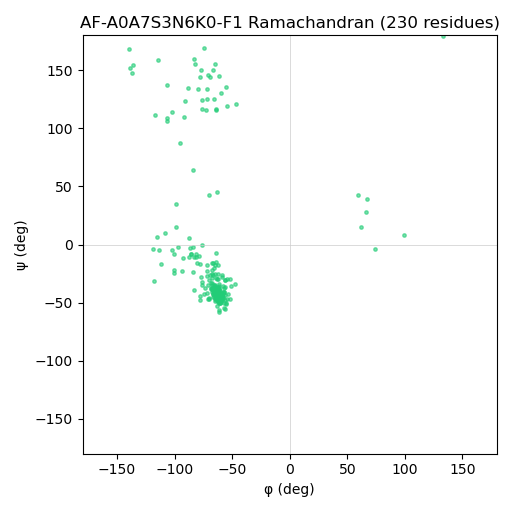8.820 -4.270 -5.815 1.00 90.06 164 ASP A C 1
ATOM 1327 O O . ASP A 1 164 ? 8.118 -5.286 -5.848 1.00 90.06 164 ASP A O 1
ATOM 1331 N N . VAL A 1 165 ? 9.429 -3.865 -4.699 1.00 92.00 165 VAL A N 1
ATOM 1332 C CA . VAL A 1 165 ? 9.359 -4.618 -3.445 1.00 92.00 165 VAL A CA 1
ATOM 1333 C C . VAL A 1 165 ? 7.933 -4.612 -2.886 1.00 92.00 165 VAL A C 1
ATOM 1335 O O . VAL A 1 165 ? 7.433 -5.654 -2.457 1.00 92.00 165 VAL A O 1
ATOM 1338 N N . MET A 1 166 ? 7.230 -3.477 -2.922 1.00 92.88 166 MET A N 1
ATOM 1339 C CA . MET A 1 166 ? 5.840 -3.418 -2.466 1.00 92.88 166 MET A CA 1
ATOM 1340 C C . MET A 1 166 ? 4.921 -4.318 -3.294 1.00 92.88 166 MET A C 1
ATOM 1342 O O . MET A 1 166 ? 4.011 -4.928 -2.731 1.00 92.88 166 MET A O 1
ATOM 1346 N N . PHE A 1 167 ? 5.133 -4.438 -4.606 1.00 92.25 167 PHE A N 1
ATOM 1347 C CA . PHE A 1 167 ? 4.355 -5.346 -5.451 1.00 92.25 167 PHE A CA 1
ATOM 1348 C C . PHE A 1 167 ? 4.615 -6.813 -5.107 1.00 92.25 167 PHE A C 1
ATOM 1350 O O . PHE A 1 167 ? 3.660 -7.592 -5.038 1.00 92.25 167 PHE A O 1
ATOM 1357 N N . GLU A 1 168 ? 5.864 -7.189 -4.824 1.00 92.06 168 GLU A N 1
ATOM 1358 C CA . GLU A 1 168 ? 6.206 -8.532 -4.339 1.00 92.06 168 GLU A CA 1
ATOM 1359 C C . GLU A 1 168 ? 5.528 -8.834 -2.994 1.00 92.06 168 GLU A C 1
ATOM 1361 O O . GLU A 1 168 ? 4.834 -9.848 -2.868 1.00 92.06 168 GLU A O 1
ATOM 1366 N N . SER A 1 169 ? 5.646 -7.930 -2.018 1.00 92.75 169 SER A N 1
ATOM 1367 C CA . SER A 1 169 ? 5.026 -8.084 -0.696 1.00 92.75 169 SER A CA 1
ATOM 1368 C C . SER A 1 169 ? 3.498 -8.131 -0.770 1.00 92.75 169 SER A C 1
ATOM 1370 O O . SER A 1 169 ? 2.881 -8.978 -0.125 1.00 92.75 169 SER A O 1
ATOM 1372 N N . LYS A 1 170 ? 2.870 -7.293 -1.609 1.00 93.25 170 LYS A N 1
ATOM 1373 C CA . LYS A 1 170 ? 1.421 -7.336 -1.877 1.00 93.25 170 LYS A CA 1
ATOM 1374 C C . LYS A 1 170 ? 0.993 -8.658 -2.490 1.00 93.25 170 LYS A C 1
ATOM 1376 O O . LYS A 1 170 ? 0.033 -9.259 -2.015 1.00 93.25 170 LYS A O 1
ATOM 1381 N N . SER A 1 171 ? 1.707 -9.137 -3.508 1.00 93.31 171 SER A N 1
ATOM 1382 C CA . SER A 1 171 ? 1.404 -10.429 -4.131 1.00 93.31 171 SER A CA 1
ATOM 1383 C C . SER A 1 171 ? 1.480 -11.566 -3.112 1.00 93.31 171 SER A C 1
ATOM 1385 O O . SER A 1 171 ? 0.572 -12.398 -3.055 1.00 93.31 171 SER A O 1
ATOM 1387 N N . ARG A 1 172 ? 2.502 -11.566 -2.244 1.00 92.00 172 ARG A N 1
ATOM 1388 C CA . ARG A 1 172 ? 2.632 -12.540 -1.152 1.00 92.00 172 ARG A CA 1
ATOM 1389 C C . ARG A 1 172 ? 1.460 -12.452 -0.173 1.00 92.00 172 ARG A C 1
ATOM 1391 O O . ARG A 1 172 ? 0.756 -13.443 -0.002 1.00 92.00 172 ARG A O 1
ATOM 1398 N N . LYS A 1 173 ? 1.199 -11.274 0.404 1.00 92.81 173 LYS A N 1
ATOM 1399 C CA . LYS A 1 173 ? 0.142 -11.082 1.414 1.00 92.81 173 LYS A CA 1
ATOM 1400 C C . LYS A 1 173 ? -1.246 -11.441 0.876 1.00 92.81 173 LYS A C 1
ATOM 1402 O O . LYS A 1 173 ? -2.002 -12.125 1.556 1.00 92.81 173 LYS A O 1
ATOM 1407 N N . PHE A 1 174 ? -1.576 -11.040 -0.354 1.00 94.12 174 PHE A N 1
ATOM 1408 C CA . PHE A 1 174 ? -2.859 -11.398 -0.968 1.00 94.12 174 PHE A CA 1
ATOM 1409 C C . PHE A 1 174 ? -2.945 -12.885 -1.325 1.00 94.12 174 PHE A C 1
ATOM 1411 O O . PHE A 1 174 ? -4.026 -13.456 -1.249 1.00 94.12 174 PHE A O 1
ATOM 1418 N N . SER A 1 175 ? -1.832 -13.542 -1.660 1.00 92.38 175 SER A N 1
ATOM 1419 C CA . SER A 1 175 ? -1.833 -14.993 -1.891 1.00 92.38 175 SER A CA 1
ATOM 1420 C C . SER A 1 175 ? -2.140 -15.773 -0.602 1.00 92.38 175 SER A C 1
ATOM 1422 O O . SER A 1 175 ? -2.886 -16.746 -0.634 1.00 92.38 175 SER A O 1
ATOM 1424 N N . MET A 1 176 ? -1.663 -15.321 0.558 1.00 90.19 176 MET A N 1
ATOM 1425 C CA . MET A 1 176 ? -1.955 -15.998 1.833 1.00 90.19 176 MET A CA 1
ATOM 1426 C C . MET A 1 176 ? -3.452 -16.015 2.175 1.00 90.19 176 MET A C 1
ATOM 1428 O O . MET A 1 176 ? -3.928 -16.933 2.830 1.00 90.19 176 MET A O 1
ATOM 1432 N N . ALA A 1 177 ? -4.237 -15.064 1.657 1.00 92.38 177 ALA A N 1
ATOM 1433 C CA . ALA A 1 177 ? -5.684 -15.046 1.859 1.00 92.38 177 ALA A CA 1
ATOM 1434 C C . ALA A 1 177 ? -6.422 -16.243 1.230 1.00 92.38 177 ALA A C 1
ATOM 1436 O O . ALA A 1 177 ? -7.621 -16.346 1.419 1.00 92.38 177 ALA A O 1
ATOM 1437 N N . PHE A 1 178 ? -5.765 -17.110 0.455 1.00 91.75 178 PHE A N 1
ATOM 1438 C CA . PHE A 1 178 ? -6.375 -18.328 -0.097 1.00 91.75 178 PHE A CA 1
ATOM 1439 C C . PHE A 1 178 ? -6.072 -19.588 0.726 1.00 91.75 178 PHE A C 1
ATOM 1441 O O . PHE A 1 178 ? -6.530 -20.667 0.356 1.00 91.75 178 PHE A O 1
ATOM 1448 N N . GLU A 1 179 ? -5.277 -19.474 1.794 1.00 88.50 179 GLU A N 1
ATOM 1449 C CA . GLU A 1 179 ? -4.974 -20.596 2.692 1.00 88.50 179 GLU A CA 1
ATOM 1450 C C . GLU A 1 179 ? -6.146 -20.896 3.637 1.00 88.50 179 GLU A C 1
ATOM 1452 O O . GLU A 1 179 ? -6.414 -22.056 3.952 1.00 88.50 179 GLU A O 1
ATOM 1457 N N . ASP A 1 180 ? -6.893 -19.859 4.021 1.00 85.94 180 ASP A N 1
ATOM 1458 C CA . ASP A 1 180 ? -8.115 -19.983 4.808 1.00 85.94 180 ASP A CA 1
ATOM 1459 C C . ASP A 1 180 ? -9.330 -20.333 3.927 1.00 85.94 180 ASP A C 1
ATOM 1461 O O . ASP A 1 180 ? -9.393 -20.045 2.730 1.00 85.94 180 ASP A O 1
ATOM 1465 N N . GLN A 1 181 ? -10.350 -20.949 4.532 1.00 88.31 181 GLN A N 1
ATOM 1466 C CA . GLN A 1 181 ? -11.609 -21.295 3.862 1.00 88.31 181 GLN A CA 1
ATOM 1467 C C . GLN A 1 181 ? -12.795 -20.506 4.434 1.00 88.31 181 GLN A C 1
ATOM 1469 O O . GLN A 1 181 ? -12.759 -20.015 5.560 1.00 88.31 181 GLN A O 1
ATOM 1474 N N . PHE A 1 182 ? -13.875 -20.406 3.650 1.00 91.88 182 PHE A N 1
ATOM 1475 C CA . PHE A 1 182 ? -15.163 -19.817 4.057 1.00 91.88 182 PHE A CA 1
ATOM 1476 C C . PHE A 1 182 ? -15.111 -18.348 4.505 1.00 91.88 182 PHE A C 1
ATOM 1478 O O . PHE A 1 182 ? -15.786 -17.948 5.454 1.00 91.88 182 PHE A O 1
ATOM 1485 N N . HIS A 1 183 ? -14.360 -17.514 3.787 1.00 94.69 183 HIS A N 1
ATOM 1486 C CA . HIS A 1 183 ? -14.288 -16.083 4.066 1.00 94.69 183 HIS A CA 1
ATOM 1487 C C . HIS A 1 183 ? -14.306 -15.246 2.783 1.00 94.69 183 HIS A C 1
ATOM 1489 O O . HIS A 1 183 ? -13.870 -15.687 1.723 1.00 94.69 183 HIS A O 1
ATOM 1495 N N . TYR A 1 184 ? -14.807 -14.012 2.862 1.00 94.00 184 TYR A N 1
ATOM 1496 C CA . TYR A 1 184 ? -14.933 -13.137 1.686 1.00 94.00 184 TYR A CA 1
ATOM 1497 C C . TYR A 1 184 ? -13.618 -12.468 1.254 1.00 94.00 184 TYR A C 1
ATOM 1499 O O . TYR A 1 184 ? -13.545 -11.912 0.156 1.00 94.00 184 TYR A O 1
ATOM 1507 N N . GLY A 1 185 ? -12.566 -12.567 2.075 1.00 94.50 185 GLY A N 1
ATOM 1508 C CA . GLY A 1 185 ? -11.230 -12.035 1.776 1.00 94.50 185 GLY A CA 1
ATOM 1509 C C . GLY A 1 185 ? -10.627 -12.561 0.472 1.00 94.50 185 GLY A C 1
ATOM 1510 O O . GLY A 1 185 ? -9.941 -11.813 -0.226 1.00 94.50 185 GLY A O 1
ATOM 1511 N N . VAL A 1 186 ? -10.968 -13.796 0.084 1.00 94.50 186 VAL A N 1
ATOM 1512 C CA . VAL A 1 186 ? -10.523 -14.415 -1.177 1.00 94.50 186 VAL A CA 1
ATOM 1513 C C . VAL A 1 186 ? -10.902 -13.591 -2.408 1.00 94.50 186 VAL A C 1
ATOM 1515 O O . VAL A 1 186 ? -10.115 -13.485 -3.345 1.00 94.50 186 VAL A O 1
ATOM 1518 N N . PHE A 1 187 ? -12.081 -12.959 -2.419 1.00 95.44 187 PHE A N 1
ATOM 1519 C CA . PHE A 1 187 ? -12.543 -12.180 -3.572 1.00 95.44 187 PHE A CA 1
ATOM 1520 C C . PHE A 1 187 ? -11.759 -10.878 -3.711 1.00 95.44 187 PHE A C 1
ATOM 1522 O O . PHE A 1 187 ? -11.367 -10.502 -4.816 1.00 95.44 187 PHE A O 1
ATOM 1529 N N . TYR A 1 188 ? -11.494 -10.208 -2.587 1.00 95.06 188 TYR A N 1
ATOM 1530 C CA . TYR A 1 188 ? -10.665 -9.008 -2.564 1.00 95.06 188 TYR A CA 1
ATOM 1531 C C . TYR A 1 188 ? -9.240 -9.322 -3.028 1.00 95.06 188 TYR A C 1
ATOM 1533 O O . TYR A 1 188 ? -8.726 -8.675 -3.942 1.00 95.06 188 TYR A O 1
ATOM 1541 N N . ALA A 1 189 ? -8.633 -10.363 -2.454 1.00 95.25 189 ALA A N 1
ATOM 1542 C CA . ALA A 1 189 ? -7.298 -10.815 -2.819 1.00 95.2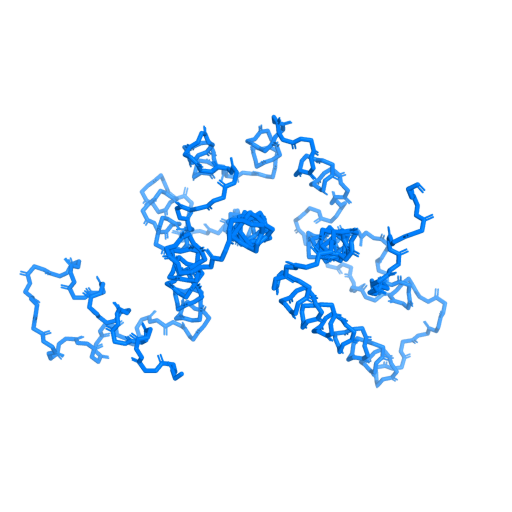5 189 ALA A CA 1
ATOM 1543 C C . ALA A 1 189 ? -7.206 -11.219 -4.297 1.00 95.25 189 ALA A C 1
ATOM 1545 O O . ALA A 1 189 ? -6.275 -10.809 -4.989 1.00 95.25 189 ALA A O 1
ATOM 1546 N N . TYR A 1 190 ? -8.202 -11.944 -4.815 1.00 95.25 190 TYR A N 1
ATOM 1547 C CA . TYR A 1 190 ? -8.276 -12.320 -6.227 1.00 95.25 190 TYR A CA 1
ATOM 1548 C C . TYR A 1 190 ? -8.245 -11.097 -7.146 1.00 95.25 190 TYR A C 1
ATOM 1550 O O . TYR A 1 190 ? -7.434 -11.044 -8.070 1.00 95.25 190 TYR A O 1
ATOM 1558 N N . LEU A 1 191 ? -9.089 -10.093 -6.882 1.00 95.94 191 LEU A N 1
ATOM 1559 C CA . LEU A 1 191 ? -9.125 -8.870 -7.686 1.00 95.94 191 LEU A CA 1
ATOM 1560 C C . LEU A 1 191 ? -7.781 -8.133 -7.645 1.00 95.94 191 LEU A C 1
ATOM 1562 O O . LEU A 1 191 ? -7.294 -7.702 -8.688 1.00 95.94 191 LEU A O 1
ATOM 1566 N N . LYS A 1 192 ? -7.136 -8.053 -6.476 1.00 94.81 192 LYS A N 1
ATOM 1567 C CA . LYS A 1 192 ? -5.808 -7.435 -6.335 1.00 94.81 192 LYS A CA 1
ATOM 1568 C C . LYS A 1 192 ? -4.707 -8.179 -7.080 1.00 94.81 192 LYS A C 1
ATOM 1570 O O . LYS A 1 192 ? -3.871 -7.553 -7.728 1.00 94.81 192 LYS A O 1
ATOM 1575 N N . LEU A 1 193 ? -4.730 -9.505 -7.058 1.00 94.94 193 LEU A N 1
ATOM 1576 C CA . LEU A 1 193 ? -3.789 -10.322 -7.821 1.00 94.94 193 LEU A CA 1
ATOM 1577 C C . LEU A 1 193 ? -4.033 -10.207 -9.334 1.00 94.94 193 LEU A C 1
ATOM 1579 O O . LEU A 1 193 ? -3.074 -10.187 -10.106 1.00 94.94 193 LEU A O 1
ATOM 1583 N N . LYS A 1 194 ? -5.288 -10.040 -9.770 1.00 95.50 194 LYS A N 1
ATOM 1584 C CA . LYS A 1 194 ? -5.621 -9.747 -11.174 1.00 95.50 194 LYS A CA 1
ATOM 1585 C C . LYS A 1 194 ? -5.174 -8.356 -11.621 1.00 95.50 194 LYS A C 1
ATOM 1587 O O . LYS A 1 194 ? -4.677 -8.225 -12.736 1.00 95.50 194 LYS A O 1
ATOM 1592 N N . GLU A 1 195 ? -5.260 -7.338 -10.764 1.00 94.31 195 GLU A N 1
ATOM 1593 C CA . GLU A 1 195 ? -4.654 -6.024 -11.040 1.00 94.31 195 GLU A CA 1
ATOM 1594 C C . GLU A 1 195 ? -3.135 -6.152 -11.276 1.00 94.31 195 GLU A C 1
ATOM 1596 O O . GLU A 1 195 ? -2.601 -5.541 -12.204 1.00 94.31 195 GLU A O 1
ATOM 1601 N N . GLN A 1 196 ? -2.442 -6.987 -10.491 1.00 94.38 196 GLN A N 1
ATOM 1602 C CA . GLN A 1 196 ? -1.012 -7.258 -10.683 1.00 94.38 196 GLN A CA 1
ATOM 1603 C C . GLN A 1 196 ? -0.725 -8.030 -11.981 1.00 94.38 196 GLN A C 1
ATOM 1605 O O . GLN A 1 196 ? 0.257 -7.739 -12.661 1.00 94.38 196 GLN A O 1
ATOM 1610 N N . GLU A 1 197 ? -1.577 -8.984 -12.357 1.00 94.25 197 GLU A N 1
ATOM 1611 C CA . GLU A 1 197 ? -1.460 -9.694 -13.637 1.00 94.25 197 GLU A CA 1
ATOM 1612 C C . GLU A 1 197 ? -1.546 -8.726 -14.823 1.00 94.25 197 GLU A C 1
ATOM 1614 O O . GLU A 1 197 ? -0.687 -8.749 -15.705 1.00 94.25 197 GLU A O 1
ATOM 1619 N N . ILE A 1 198 ? -2.534 -7.826 -14.807 1.00 95.25 198 ILE A N 1
ATOM 1620 C CA . ILE A 1 198 ? -2.697 -6.793 -15.837 1.00 95.25 198 ILE A CA 1
ATOM 1621 C C . ILE A 1 198 ? -1.458 -5.894 -15.884 1.00 95.25 198 ILE A C 1
ATOM 1623 O O . ILE A 1 198 ? -0.946 -5.628 -16.970 1.00 95.25 198 ILE A O 1
ATOM 1627 N N . ARG A 1 199 ? -0.927 -5.477 -14.726 1.00 94.12 199 ARG A N 1
ATOM 1628 C CA . ARG A 1 199 ? 0.312 -4.685 -14.655 1.00 94.12 199 ARG A CA 1
ATOM 1629 C C . ARG A 1 199 ? 1.488 -5.402 -15.315 1.00 94.12 199 ARG A C 1
ATOM 1631 O O . ARG A 1 199 ? 2.202 -4.779 -16.093 1.00 94.12 199 ARG A O 1
ATOM 1638 N N . ASN A 1 200 ? 1.670 -6.698 -15.052 1.00 94.25 200 ASN A N 1
ATOM 1639 C CA . ASN A 1 200 ? 2.739 -7.478 -15.680 1.00 94.25 200 ASN A CA 1
ATOM 1640 C C . ASN A 1 200 ? 2.589 -7.515 -17.208 1.00 94.25 200 ASN A C 1
ATOM 1642 O O . ASN A 1 200 ? 3.577 -7.379 -17.924 1.00 94.25 200 ASN A O 1
ATOM 1646 N N . ILE A 1 201 ? 1.363 -7.691 -17.716 1.00 95.56 201 ILE A N 1
ATOM 1647 C CA . ILE A 1 201 ? 1.095 -7.716 -19.162 1.00 95.56 201 ILE A CA 1
ATOM 1648 C C . ILE A 1 201 ? 1.426 -6.360 -19.793 1.00 95.56 201 ILE A C 1
ATOM 1650 O O . ILE A 1 201 ? 2.094 -6.325 -20.825 1.00 95.56 201 ILE A O 1
ATOM 1654 N N . VAL A 1 202 ? 0.991 -5.259 -19.172 1.00 95.19 202 VAL A N 1
ATOM 1655 C CA . VAL A 1 202 ? 1.274 -3.896 -19.651 1.00 95.19 202 VAL A CA 1
ATOM 1656 C C . VAL A 1 202 ? 2.779 -3.636 -19.678 1.00 95.19 202 VAL A C 1
ATOM 1658 O O . VAL A 1 202 ? 3.293 -3.238 -20.717 1.00 95.19 202 VAL A O 1
ATOM 1661 N N . TRP A 1 203 ? 3.495 -3.965 -18.600 1.00 92.94 203 TRP A N 1
ATOM 1662 C CA . TRP A 1 203 ? 4.951 -3.813 -18.528 1.00 92.94 203 TRP A CA 1
ATOM 1663 C C . TRP A 1 203 ? 5.676 -4.564 -19.652 1.00 92.94 203 TRP A C 1
ATOM 1665 O O . TRP A 1 203 ? 6.515 -4.010 -20.361 1.00 92.94 203 TRP A O 1
ATOM 1675 N N . LEU A 1 204 ? 5.317 -5.831 -19.883 1.00 93.31 204 LEU A N 1
ATOM 1676 C CA . LEU A 1 204 ? 5.910 -6.622 -20.964 1.00 93.31 204 LEU A CA 1
ATOM 1677 C C . LEU A 1 204 ? 5.560 -6.060 -22.352 1.00 93.31 204 LEU A C 1
ATOM 1679 O O . LEU A 1 204 ? 6.404 -6.079 -23.249 1.00 93.31 204 LEU A O 1
ATOM 1683 N N . ALA A 1 205 ? 4.343 -5.546 -22.542 1.00 95.31 205 ALA A N 1
ATOM 1684 C CA . ALA A 1 205 ? 3.937 -4.904 -23.791 1.00 95.31 205 ALA A CA 1
ATOM 1685 C C . ALA A 1 205 ? 4.712 -3.600 -24.051 1.00 95.31 205 ALA A C 1
ATOM 1687 O O . ALA A 1 205 ? 5.090 -3.333 -25.195 1.00 95.31 205 ALA A O 1
ATOM 1688 N N . GLU A 1 206 ? 5.001 -2.817 -23.011 1.00 93.25 206 GLU A N 1
ATOM 1689 C CA . GLU A 1 206 ? 5.838 -1.615 -23.089 1.00 93.25 206 GLU A CA 1
ATOM 1690 C C . GLU A 1 206 ? 7.277 -1.963 -23.489 1.00 93.25 206 GLU A C 1
ATOM 1692 O O . GLU A 1 206 ? 7.809 -1.358 -24.421 1.00 93.25 206 GLU A O 1
ATOM 1697 N N . LEU A 1 207 ? 7.876 -3.004 -22.893 1.00 93.00 207 LEU A N 1
ATOM 1698 C CA . LEU A 1 207 ? 9.213 -3.490 -23.273 1.00 93.00 207 LEU A CA 1
ATOM 1699 C C . LEU A 1 207 ? 9.296 -3.888 -24.753 1.00 93.00 207 LEU A C 1
ATOM 1701 O O . LEU A 1 207 ? 10.276 -3.564 -25.430 1.00 93.00 207 LEU A O 1
ATOM 1705 N N . ILE A 1 208 ? 8.269 -4.580 -25.262 1.00 94.00 208 ILE A N 1
ATOM 1706 C CA . ILE A 1 208 ? 8.171 -4.956 -26.680 1.00 94.00 208 ILE A CA 1
ATOM 1707 C C . ILE A 1 208 ? 8.060 -3.704 -27.553 1.00 94.00 208 ILE A C 1
ATOM 1709 O O . ILE A 1 208 ? 8.782 -3.582 -28.541 1.00 94.00 208 ILE A O 1
ATOM 1713 N N . SER A 1 209 ? 7.175 -2.778 -27.182 1.00 95.00 209 SER A N 1
ATOM 1714 C CA . SER A 1 209 ? 6.887 -1.567 -27.960 1.00 95.00 209 SER A CA 1
ATOM 1715 C C . SER A 1 209 ? 8.096 -0.636 -28.056 1.00 95.00 209 SER A C 1
ATOM 1717 O O . SER A 1 209 ? 8.320 -0.018 -29.093 1.00 95.00 209 SER A O 1
ATOM 1719 N N . LEU A 1 210 ? 8.907 -0.576 -26.998 1.00 93.06 210 LEU A N 1
ATOM 1720 C CA . LEU A 1 210 ? 10.143 0.206 -26.939 1.00 93.06 210 LEU A CA 1
ATOM 1721 C C . LEU A 1 210 ? 11.355 -0.519 -27.548 1.00 93.06 210 LEU A C 1
ATOM 1723 O O . LEU A 1 210 ? 12.447 0.046 -27.589 1.00 93.06 210 LEU A O 1
ATOM 1727 N N . GLY A 1 211 ? 11.194 -1.763 -28.016 1.00 92.88 211 GLY A N 1
ATOM 1728 C CA . GLY A 1 211 ? 12.278 -2.539 -28.621 1.00 92.88 211 GLY A CA 1
ATOM 1729 C C . GLY A 1 211 ? 13.397 -2.901 -27.641 1.00 92.88 211 GLY A C 1
ATOM 1730 O O . GLY A 1 211 ? 14.549 -3.053 -28.053 1.00 92.88 211 GLY A O 1
ATOM 1731 N N . VAL A 1 212 ? 13.088 -3.032 -26.346 1.00 91.25 212 VAL A N 1
ATOM 1732 C CA . VAL A 1 212 ? 14.090 -3.332 -25.316 1.00 91.25 212 VAL A CA 1
ATOM 1733 C C . VAL A 1 212 ? 14.674 -4.735 -25.551 1.00 91.25 212 VAL A C 1
ATOM 1735 O O . VAL A 1 212 ? 13.920 -5.714 -25.582 1.00 91.25 212 VAL A O 1
ATOM 1738 N N . PRO A 1 213 ? 16.008 -4.891 -25.662 1.00 92.44 213 PRO A N 1
ATOM 1739 C CA . PRO A 1 213 ? 16.635 -6.198 -25.850 1.00 92.44 213 PRO A CA 1
ATOM 1740 C C . PRO A 1 213 ? 16.257 -7.209 -24.754 1.00 92.44 213 PRO A C 1
ATOM 1742 O O . PRO A 1 213 ? 16.284 -6.887 -23.567 1.00 92.44 213 PRO A O 1
ATOM 1745 N N . LYS A 1 214 ? 15.939 -8.458 -25.132 1.00 90.38 214 LYS A N 1
ATOM 1746 C CA . LYS A 1 214 ? 15.452 -9.513 -24.208 1.00 90.38 214 LYS A CA 1
ATOM 1747 C C . LYS A 1 214 ? 16.431 -9.918 -23.100 1.00 90.38 214 LYS A C 1
ATOM 1749 O O . LYS A 1 214 ? 16.033 -10.557 -22.132 1.00 90.38 214 LYS A O 1
ATOM 1754 N N . ASN A 1 215 ? 17.711 -9.592 -23.251 1.00 89.44 215 ASN A N 1
ATOM 1755 C CA . ASN A 1 215 ? 18.746 -9.843 -22.249 1.00 89.44 215 ASN A CA 1
ATOM 1756 C C . ASN A 1 215 ? 18.779 -8.782 -21.135 1.00 89.44 215 ASN A C 1
ATOM 1758 O O . ASN A 1 215 ? 19.501 -8.973 -20.158 1.00 89.44 215 ASN A O 1
ATOM 1762 N N . MET A 1 216 ? 18.023 -7.688 -21.267 1.00 89.31 216 MET A N 1
ATOM 1763 C CA . MET A 1 216 ? 17.974 -6.630 -20.260 1.00 89.31 216 MET A CA 1
ATOM 1764 C C . MET A 1 216 ? 17.231 -7.077 -18.987 1.00 89.31 216 MET A C 1
ATOM 1766 O O . MET A 1 216 ? 16.244 -7.815 -19.082 1.00 89.31 216 MET A O 1
ATOM 1770 N N . PRO A 1 217 ? 17.647 -6.605 -17.794 1.00 87.50 217 PRO A N 1
ATOM 1771 C CA . PRO A 1 217 ? 17.026 -6.975 -16.519 1.00 87.50 217 PRO A CA 1
ATOM 1772 C C . PRO A 1 217 ? 15.520 -6.700 -16.421 1.00 87.50 217 PRO A C 1
ATOM 1774 O O . PRO A 1 217 ? 14.817 -7.471 -15.768 1.00 87.50 217 PRO A O 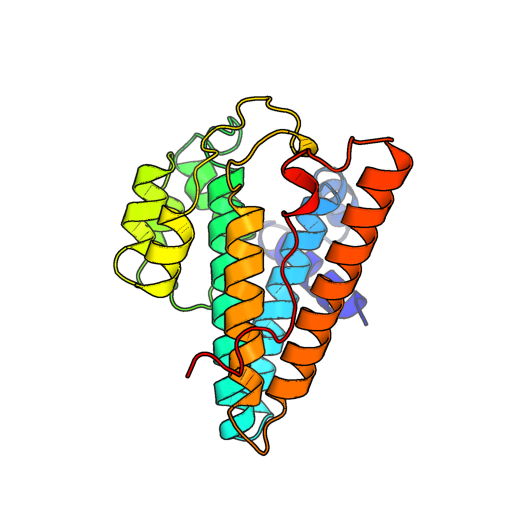1
ATOM 1777 N N . GLY A 1 218 ? 15.001 -5.670 -17.102 1.00 86.62 218 GLY A N 1
ATOM 1778 C CA . GLY A 1 218 ? 13.579 -5.298 -17.076 1.00 86.62 218 GLY A CA 1
ATOM 1779 C C . GLY A 1 218 ? 12.618 -6.432 -17.454 1.00 86.62 218 GLY A C 1
ATOM 1780 O O . GLY A 1 218 ? 11.526 -6.520 -16.899 1.00 86.62 218 GLY A O 1
ATOM 1781 N N . TRP A 1 219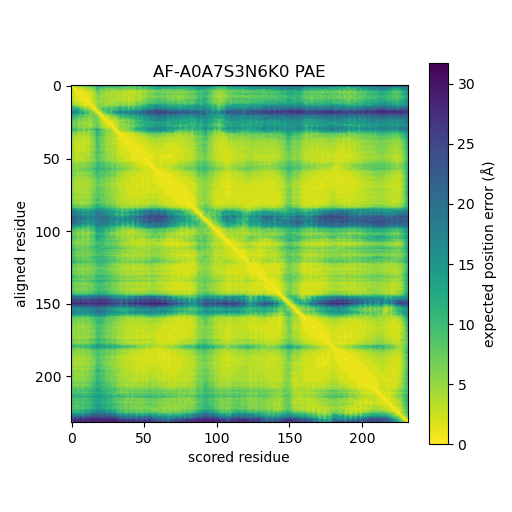 ? 13.048 -7.376 -18.299 1.00 89.62 219 TRP A N 1
ATOM 1782 C CA . TRP A 1 219 ? 12.259 -8.561 -18.674 1.00 89.62 219 TRP A CA 1
ATOM 1783 C C . TRP A 1 219 ? 12.017 -9.544 -17.522 1.00 89.62 219 TRP A C 1
ATOM 1785 O O . TRP A 1 219 ? 11.156 -10.418 -17.623 1.00 89.62 219 TRP A O 1
ATOM 1795 N N . LYS A 1 220 ? 12.777 -9.423 -16.429 1.00 89.00 220 LYS A N 1
ATOM 1796 C CA . LYS A 1 220 ? 12.627 -10.228 -15.210 1.00 89.00 220 LYS A CA 1
ATOM 1797 C C . LYS A 1 220 ? 11.921 -9.470 -14.082 1.00 89.00 220 LYS A C 1
ATOM 1799 O O . LYS A 1 220 ? 11.638 -10.076 -13.053 1.00 89.00 220 LYS A O 1
ATOM 1804 N N . LYS A 1 221 ? 11.613 -8.182 -14.269 1.00 86.44 221 LYS A N 1
ATOM 1805 C CA . LYS A 1 221 ? 10.895 -7.339 -13.301 1.00 86.44 221 LYS A CA 1
ATOM 1806 C C . LYS A 1 221 ? 9.381 -7.509 -13.429 1.00 86.44 221 LYS A C 1
ATOM 1808 O O . LYS A 1 221 ? 8.668 -6.598 -13.826 1.00 86.44 221 LYS A O 1
ATOM 1813 N N . TYR A 1 222 ? 8.884 -8.706 -13.143 1.00 88.69 222 TYR A N 1
ATOM 1814 C CA . TYR A 1 222 ? 7.448 -8.958 -13.037 1.00 88.69 222 TYR A CA 1
ATOM 1815 C C . TYR A 1 222 ? 7.162 -9.836 -11.824 1.00 88.69 222 TYR A C 1
ATOM 1817 O O . TYR A 1 222 ? 7.952 -10.710 -11.462 1.00 88.69 222 TYR A O 1
ATOM 1825 N N . VAL A 1 223 ? 6.007 -9.619 -11.203 1.00 89.00 223 VAL A N 1
ATOM 1826 C CA . VAL A 1 223 ? 5.622 -10.324 -9.978 1.00 89.00 223 VAL A CA 1
ATOM 1827 C C . VAL A 1 223 ? 4.544 -11.333 -10.317 1.00 89.00 223 VAL A C 1
ATOM 1829 O O . VAL A 1 223 ? 3.412 -10.954 -10.604 1.00 89.00 223 VAL A O 1
ATOM 1832 N N . VAL A 1 224 ? 4.882 -12.623 -10.290 1.00 87.56 224 VAL A N 1
ATOM 1833 C CA . VAL A 1 224 ? 3.924 -13.700 -10.575 1.00 87.56 224 VAL A CA 1
ATOM 1834 C C . VAL A 1 224 ? 2.819 -13.701 -9.508 1.00 87.56 224 VAL A C 1
ATOM 1836 O O . VAL A 1 224 ? 3.120 -13.937 -8.332 1.00 87.56 224 VAL A O 1
ATOM 1839 N N . PRO A 1 225 ? 1.551 -13.448 -9.880 1.00 85.06 225 PRO A N 1
ATOM 1840 C CA . PRO A 1 225 ? 0.432 -13.575 -8.953 1.00 85.06 225 PRO A CA 1
ATOM 1841 C C . PRO A 1 225 ? 0.238 -15.050 -8.569 1.00 85.06 225 PRO A C 1
ATOM 1843 O O . PRO A 1 225 ? 0.535 -15.933 -9.372 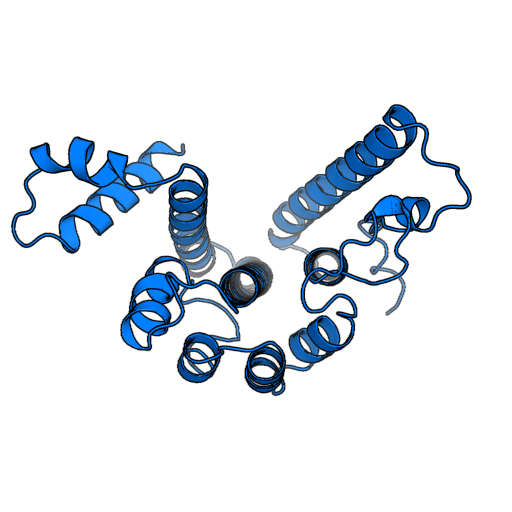1.00 85.06 225 PRO A O 1
ATOM 1846 N N . PHE A 1 226 ? -0.264 -15.336 -7.364 1.00 77.88 226 PHE A N 1
ATOM 1847 C CA . PHE A 1 226 ? -0.531 -16.706 -6.882 1.00 77.88 226 PHE A CA 1
ATOM 1848 C C . PHE A 1 226 ? 0.709 -17.623 -6.780 1.00 77.88 226 PHE A C 1
ATOM 1850 O O . PHE A 1 226 ? 0.585 -18.841 -6.660 1.00 77.88 226 PHE A O 1
ATOM 1857 N N . LYS A 1 227 ? 1.931 -17.076 -6.827 1.00 78.38 227 LYS A N 1
ATOM 1858 C CA . LYS A 1 227 ? 3.160 -17.882 -6.723 1.00 78.38 227 LYS A CA 1
ATOM 1859 C C . LYS A 1 227 ? 3.337 -18.506 -5.335 1.00 78.38 227 LYS A C 1
ATOM 1861 O O . LYS A 1 227 ? 3.850 -19.613 -5.223 1.00 78.38 227 LYS A O 1
ATOM 1866 N N . TYR A 1 228 ? 2.916 -17.790 -4.297 1.00 69.62 228 TYR A N 1
ATOM 1867 C CA . TYR A 1 228 ? 3.341 -18.040 -2.920 1.00 69.62 228 TYR A CA 1
ATOM 1868 C C . TYR A 1 228 ? 2.489 -19.070 -2.160 1.00 69.62 228 TYR A C 1
ATOM 1870 O O . TYR A 1 228 ? 2.744 -19.297 -0.990 1.00 69.62 228 TYR A O 1
ATOM 1878 N N . HIS A 1 229 ? 1.528 -19.739 -2.807 1.00 58.22 229 HIS A N 1
ATOM 1879 C CA . HIS A 1 229 ? 0.716 -20.794 -2.170 1.00 58.22 229 HIS A CA 1
ATOM 1880 C C . HIS A 1 229 ? 1.443 -22.143 -2.003 1.00 58.22 229 HIS A C 1
ATOM 1882 O O . HIS A 1 229 ? 0.825 -23.119 -1.589 1.00 58.22 229 HIS A O 1
ATOM 1888 N N . LYS A 1 230 ? 2.706 -22.250 -2.440 1.00 50.72 230 LYS A N 1
ATOM 1889 C CA . LYS A 1 230 ? 3.462 -23.516 -2.490 1.00 50.72 230 LYS A CA 1
ATOM 1890 C C . LYS A 1 230 ? 4.720 -23.543 -1.623 1.00 50.72 230 LYS A C 1
ATOM 1892 O O . LYS A 1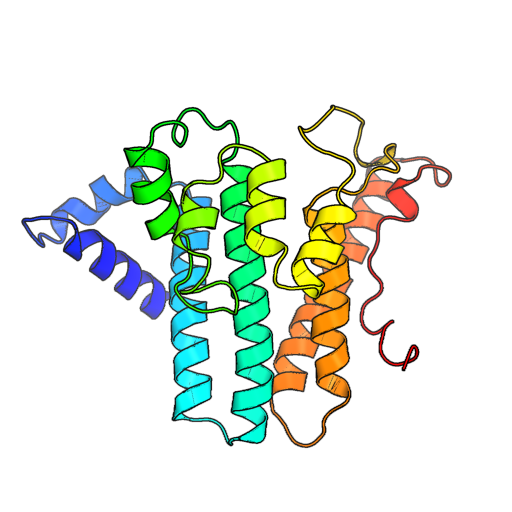 230 ? 5.362 -24.586 -1.578 1.00 50.72 230 LYS A O 1
ATOM 1897 N N . ASP A 1 231 ? 5.070 -22.431 -0.981 1.00 45.31 231 ASP A N 1
ATOM 1898 C CA . ASP A 1 231 ? 6.316 -22.308 -0.213 1.00 45.31 231 ASP A CA 1
ATOM 1899 C C . ASP A 1 231 ? 6.104 -22.507 1.308 1.00 45.31 231 ASP A C 1
ATOM 1901 O O . ASP A 1 231 ? 6.996 -22.178 2.090 1.00 45.31 231 ASP A O 1
ATOM 1905 N N . SER A 1 232 ? 4.947 -23.053 1.709 1.00 39.19 232 SER A N 1
ATOM 1906 C CA . SER A 1 232 ? 4.581 -23.396 3.095 1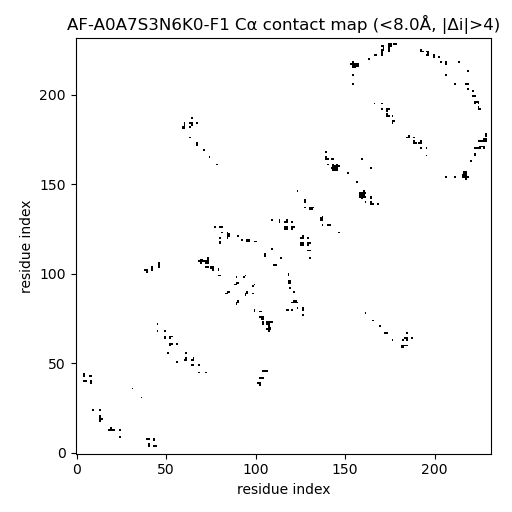.00 39.19 232 SER A CA 1
ATOM 1907 C C . SER A 1 232 ? 4.779 -24.885 3.382 1.00 39.19 232 SER A C 1
ATOM 1909 O O . SER A 1 232 ? 4.301 -25.706 2.563 1.00 39.19 232 SER A O 1
#

Organism: NCBI:txid151035

Secondary structure (DSSP, 8-state):
-THHHHHHHHHHHHHSSSS--GGGHHHHGGG--HHHHHHHHHHHHHHHHHHHHHHHS-HHHHHHHHHHHHHHHHHHHHHHHHHHTT-GGG-SHHHHHHHHHHHS-S-SSSTTTTHHHHHH--SHHHHHHHHTTSHHHHHHHHT----S-----TTT--PPPHHHHHHHHHHHHHHHTTTS-S-THHHHHHHHHHHHHHHHHHHHHHHHHTT--TTSGGGG----TTGGGG--

Solvent-accessible surface area (backbone atoms only — not comparable to full-atom values): 13010 Å² total; per-residue (Å²): 125,69,65,62,49,53,50,51,51,51,52,54,59,36,66,77,38,97,64,73,55,76,82,50,50,74,62,62,51,70,77,53,52,71,68,56,53,52,45,40,43,49,39,55,48,51,52,52,50,44,53,44,29,70,76,70,46,57,71,64,23,17,52,50,37,43,54,52,50,19,51,55,32,39,52,51,38,52,50,54,45,58,73,39,41,84,33,76,84,37,65,46,75,65,31,26,49,58,54,46,56,68,57,44,55,94,49,29,82,50,41,74,88,30,48,67,49,47,43,66,34,64,47,70,68,45,43,46,61,44,37,47,90,40,62,73,56,27,60,42,54,71,60,45,63,51,80,84,70,75,88,58,59,70,51,66,38,82,61,33,38,64,64,59,41,50,50,47,52,47,37,43,58,37,30,56,45,65,77,62,78,94,46,64,32,41,60,57,27,48,54,54,36,48,53,43,46,52,50,42,52,52,53,53,51,49,38,61,74,72,64,57,64,85,87,36,45,37,80,68,74,60,61,72,51,70,62,62,77,70,83,120

Radius of gyration: 19.44 Å; Cα contacts (8 Å, |Δi|>4): 223; chains: 1; bounding box: 41×53×46 Å

InterPro domains:
  IPR002843 ATPase, V0 complex, C/D subunit [PF01992] (27-215)
  IPR016727 ATPase, V0 complex, subunit D [PTHR11028] (2-210)
  IPR036079 V-type ATP synthase subunit C/D subunit superfamily [SSF103486] (10-215)

Sequence (232 aa):
PIGIYFKRFLDELLADEQNKDPSVIPELMKDFKPEKIKNILKKIWLTELYDYCENVLNPQSAMTMQELLKFESDCQTIQIIYNTIGNKEFSGPKGRYGERKKYINRIGHLYPDRDNELSNSDDFAKLQAAVAPYSDYKEMLDQVTNIGGEDGNEFSSSSKSIDDVMFESKSRKFSMAFEDQFHYGVFYAYLKLKEQEIRNIVWLAELISLGVPKNMPGWKKYVVPFKYHKDS

pLDDT: mean 84.37, std 11.73, range [39.19, 95.94]

Mean predicted aligned error: 7.42 Å

Nearest PDB structures (foldseek):
  7u4t-assembly1_Q  TM=8.607E-01  e=1.292E-08  Homo sapiens
  9b8o-assembly1_d  TM=8.631E-01  e=2.800E-08  Rattus norvegicus
  6pe4-assembly1_D  TM=7.483E-01  e=9.834E-08  Saccharomyces cerevisiae S288C
  8eat-assembly1_d  TM=7.895E-01  e=3.136E-07  Saccharomyces cerevisiae
  7tmt-assembly1_d  TM=8.527E-01  e=1.156E-06  Saccharomyces cerevisiae

Foldseek 3Di:
DLVVLVVVVLVVVLVVPPDSDSVCSVVVCVPDDPVNVVLLSVQSVLVVVLVCLVPPFDPVQNVLQLQLSQLVLVLQLLVLLLVCQVPPQCQDLCSLQVVSVSRRHCGHPLPPVLVVQSSPDNALVSSLVSCVVPPLVNVLSVQQPDGPCPPDDLQADPGDHSVLSSLQSLLQSLLVSVVDPDYPSVVVSVVSLVVLVVVQVVQVVVCVVVVPDCPGNSVVSGHHHNPNPPPD